Protein AF-A0A537V9D2-F1 (afdb_monomer)

Solvent-accessible surface area (backbone atoms only — not comparable to full-atom values): 18888 Å² total; per-residue (Å²): 134,90,85,88,90,90,82,88,86,82,89,86,82,90,88,89,87,84,89,88,88,88,88,87,84,90,80,82,95,72,92,74,84,80,78,88,86,89,88,82,91,76,96,69,93,74,70,70,73,51,74,57,88,80,92,82,87,85,88,85,89,85,89,83,90,80,70,92,85,70,75,82,64,90,61,67,70,89,79,68,62,82,93,65,76,70,65,66,66,79,65,51,82,88,71,82,61,98,43,102,65,62,59,51,65,58,60,52,49,55,54,50,56,51,53,34,48,40,99,88,35,43,70,70,62,50,74,57,47,75,75,74,44,52,60,55,55,54,50,39,52,49,51,28,49,52,21,56,78,65,72,34,67,67,51,32,54,51,29,53,48,52,49,48,47,51,56,51,49,51,18,47,57,32,40,78,70,73,72,48,38,59,65,58,55,49,50,56,49,50,47,50,53,47,65,54,31,35,63,78,65,54,89,44,86,70,97,47,70,70,55,50,53,54,52,31,56,50,49,55,36,57,52,66,68,52,67,89,51,66,60,58,91,61,64,85,84,44,58,68,67,63,39,44,45,52,34,49,56,42,33,36,77,61,29,41,45,70,94,39,70,72,35,43,56,46,51,32,49,50,31,48,52,50,37,72,66,41,88,45,73,70,50,33,52,52,26,50,50,46,31,55,52,52,71,98

Foldseek 3Di:
DDDDDDDDDDDDDDDDDDDDDDDDDDDDDDDDDDDDDDDDDDDDDALDQDFDDDDDDDDDDDDDDDDDPPPQVPQDPPDAPPCLPDQLCVLPDDDQQPDPVSCVVLVVLLVVLLQQCPPPHPPVLVPDDLVVCPVVLVVLVVQLVVCVVVVPPVSVVVSVVSNSVSLQSNQSNCVVVVHHHSVNVVSVVSSLVLRLPCVRRNDDDDPDDVRSVLSNVVSVCVSNVHAPDLLGPQDPPDDLLVSLVSSQVSCVNRVRDRPDPVSLVVQLVVLVVQLVVQDDPVSNVVSVSSNSSSVD

Radius of gyration: 29.09 Å; Cα contacts (8 Å, |Δi|>4): 168; chains: 1; bounding box: 55×94×80 Å

pLDDT: mean 74.63, std 26.95, range [25.02, 98.69]

Structure (mmCIF, N/CA/C/O backbone):
data_AF-A0A537V9D2-F1
#
_entry.id   AF-A0A537V9D2-F1
#
loop_
_atom_site.group_PDB
_atom_site.id
_atom_site.type_symbol
_atom_site.label_atom_id
_atom_site.label_alt_id
_atom_site.label_comp_id
_atom_site.label_asym_id
_atom_site.label_entity_id
_atom_site.label_seq_id
_atom_site.pdbx_PDB_ins_code
_atom_site.Cartn_x
_atom_site.Cartn_y
_atom_site.Cartn_z
_atom_site.occupancy
_atom_site.B_iso_or_equiv
_atom_site.auth_seq_id
_atom_site.auth_comp_id
_atom_site.auth_asym_id
_atom_site.auth_atom_id
_atom_site.pdbx_PDB_model_num
ATOM 1 N N . MET A 1 1 ? -24.210 62.229 11.365 1.00 37.94 1 MET A N 1
ATOM 2 C CA . MET A 1 1 ? -25.380 62.112 12.265 1.00 37.94 1 MET A CA 1
ATOM 3 C C . MET A 1 1 ? -25.118 60.894 13.146 1.00 37.94 1 MET A C 1
ATOM 5 O O . MET A 1 1 ? -25.080 59.808 12.600 1.00 37.94 1 MET A O 1
ATOM 9 N N . ALA A 1 2 ? -24.525 61.096 14.334 1.00 35.41 2 ALA A N 1
ATOM 10 C CA . ALA A 1 2 ? -25.191 61.046 15.657 1.00 35.41 2 ALA A CA 1
ATOM 11 C C . ALA A 1 2 ? -25.462 59.577 16.085 1.00 35.41 2 ALA A C 1
ATOM 13 O O . ALA A 1 2 ? -26.203 58.919 15.375 1.00 35.41 2 ALA A O 1
ATOM 14 N N . ARG A 1 3 ? -24.944 58.969 17.170 1.00 35.19 3 ARG A N 1
ATOM 15 C CA . ARG A 1 3 ? -24.272 59.370 18.431 1.00 35.19 3 ARG A CA 1
ATOM 16 C C . ARG A 1 3 ? -23.440 58.179 18.983 1.00 35.19 3 ARG A C 1
ATOM 18 O O . ARG A 1 3 ? -23.737 57.038 18.656 1.00 35.19 3 ARG A O 1
ATOM 25 N N . ASP A 1 4 ? -22.465 58.495 19.832 1.00 36.88 4 ASP A N 1
ATOM 26 C CA . ASP A 1 4 ? -21.642 57.643 20.729 1.00 36.88 4 ASP A CA 1
ATOM 27 C C . ASP A 1 4 ? -22.343 57.453 22.116 1.00 36.88 4 ASP A C 1
ATOM 29 O O . ASP A 1 4 ? -23.408 58.065 22.281 1.00 36.88 4 ASP A O 1
ATOM 33 N N . PRO A 1 5 ? -21.742 56.919 23.214 1.00 53.72 5 PRO A N 1
ATOM 34 C CA . PRO A 1 5 ? -21.050 55.648 23.559 1.00 53.72 5 PRO A CA 1
ATOM 35 C C . PRO A 1 5 ? -21.771 54.878 24.710 1.00 53.72 5 PRO A C 1
ATOM 37 O O . PRO A 1 5 ? -22.781 55.342 25.236 1.00 53.72 5 PRO A O 1
ATOM 40 N N . SER A 1 6 ? -21.174 53.768 25.186 1.00 35.50 6 SER A N 1
ATOM 41 C CA . SER A 1 6 ? -20.924 53.401 26.613 1.00 35.50 6 SER A CA 1
ATOM 42 C C . SER A 1 6 ? -21.340 51.982 27.038 1.00 35.50 6 SER A C 1
ATOM 44 O O . SER A 1 6 ? -22.472 51.548 26.842 1.00 35.50 6 SER A O 1
ATOM 46 N N . GLY A 1 7 ? -20.392 51.265 27.655 1.00 32.84 7 GLY A N 1
ATOM 47 C CA . GLY A 1 7 ? -20.593 49.937 28.237 1.00 32.84 7 GLY A CA 1
ATOM 48 C C . GLY A 1 7 ? -19.286 49.253 28.649 1.00 32.84 7 GLY A C 1
ATOM 49 O O . GLY A 1 7 ? -18.919 48.241 28.064 1.00 32.84 7 GLY A O 1
ATOM 50 N N . GLU A 1 8 ? -18.582 49.817 29.636 1.00 35.59 8 GLU A N 1
ATOM 51 C CA . GLU A 1 8 ? -17.513 49.146 30.397 1.00 35.59 8 GLU A CA 1
ATOM 52 C C . GLU A 1 8 ? -18.025 47.872 31.091 1.00 35.59 8 GLU A C 1
ATOM 54 O O . GLU A 1 8 ? -19.148 47.860 31.598 1.00 35.59 8 GLU A O 1
ATOM 59 N N . ARG A 1 9 ? -17.164 46.851 31.226 1.00 33.66 9 ARG A N 1
ATOM 60 C CA . ARG A 1 9 ? -17.106 45.952 32.396 1.00 33.66 9 ARG A CA 1
ATOM 61 C C . ARG A 1 9 ? -15.716 45.321 32.511 1.00 33.66 9 ARG A C 1
ATOM 63 O O . ARG A 1 9 ? -15.055 45.062 31.513 1.00 33.66 9 ARG A O 1
ATOM 70 N N . ALA A 1 10 ? -15.304 45.172 33.762 1.00 33.50 10 ALA A N 1
ATOM 71 C CA . ALA A 1 10 ? -13.938 45.186 34.258 1.00 33.50 10 ALA A CA 1
ATOM 72 C C . ALA A 1 10 ? -13.309 43.799 34.488 1.00 33.50 10 ALA A C 1
ATOM 74 O O . ALA A 1 10 ? -14.009 42.798 34.630 1.00 33.50 10 ALA A O 1
ATOM 75 N N . ASP A 1 11 ? -11.978 43.824 34.597 1.00 30.33 11 ASP A N 1
ATOM 76 C CA . ASP A 1 11 ? -11.067 42.800 35.117 1.00 30.33 11 ASP A CA 1
ATOM 77 C C . ASP A 1 11 ? -11.458 42.223 36.492 1.00 30.33 11 ASP A C 1
ATOM 79 O O . ASP A 1 11 ? -11.881 42.961 37.384 1.00 30.33 11 ASP A O 1
ATOM 83 N N . HIS A 1 12 ? -11.139 40.941 36.726 1.00 32.34 12 HIS A N 1
ATOM 84 C CA . HIS A 1 12 ? -10.438 40.551 37.957 1.00 32.34 12 HIS A CA 1
ATOM 85 C C . HIS A 1 12 ? -9.683 39.215 37.834 1.00 32.34 12 HIS A C 1
ATOM 87 O O . HIS A 1 12 ? -10.238 38.177 37.482 1.00 32.34 12 HIS A O 1
ATOM 93 N N . ALA A 1 13 ? -8.396 39.272 38.177 1.00 29.53 13 ALA A N 1
ATOM 94 C CA . ALA A 1 13 ? -7.445 38.171 38.244 1.00 29.53 13 ALA A CA 1
ATOM 95 C C . ALA A 1 13 ? -7.462 37.406 39.592 1.00 29.53 13 ALA A C 1
ATOM 97 O O . ALA A 1 13 ? -7.627 38.011 40.646 1.00 29.53 13 ALA A O 1
ATOM 98 N N . VAL A 1 14 ? -7.237 36.086 39.498 1.00 28.61 14 VAL A N 1
ATOM 99 C CA . VAL A 1 14 ? -6.399 35.147 40.296 1.00 28.61 14 VAL A CA 1
ATOM 100 C C . VAL A 1 14 ? -6.022 35.500 41.755 1.00 28.61 14 VAL A C 1
ATOM 102 O O . VAL A 1 14 ? -5.387 36.528 41.979 1.00 28.61 14 VAL A O 1
ATOM 105 N N . ARG A 1 15 ? -6.201 34.545 42.702 1.00 29.62 15 ARG A N 1
ATOM 106 C CA . ARG A 1 15 ? -5.110 33.891 43.491 1.00 29.62 15 ARG A CA 1
ATOM 107 C C . ARG A 1 15 ? -5.558 32.743 44.444 1.00 29.62 15 ARG A C 1
ATOM 109 O O . ARG A 1 15 ? -6.735 32.686 44.782 1.00 29.62 15 ARG A O 1
ATOM 116 N N . PRO A 1 16 ? -4.623 31.833 44.829 1.00 34.81 16 PRO A N 1
ATOM 117 C CA . PRO A 1 16 ? -4.857 30.503 45.421 1.00 34.81 16 PRO A CA 1
ATOM 118 C C . PRO A 1 16 ? -4.665 30.443 46.954 1.00 34.81 16 PRO A C 1
ATOM 120 O O . PRO A 1 16 ? -4.174 31.399 47.552 1.00 34.81 16 PRO A O 1
ATOM 123 N N . GLY A 1 17 ? -4.989 29.296 47.570 1.00 28.39 17 GLY A N 1
ATOM 124 C CA . GLY A 1 17 ? -4.735 28.993 48.987 1.00 28.39 17 GLY A CA 1
ATOM 125 C C . GLY A 1 17 ? -4.225 27.558 49.213 1.00 28.39 17 GLY A C 1
ATOM 126 O O . GLY A 1 17 ? -4.774 26.611 48.658 1.00 28.39 17 GLY A O 1
ATOM 127 N N . GLU A 1 18 ? -3.158 27.450 50.009 1.00 28.17 18 GLU A N 1
ATOM 128 C CA . GLU A 1 18 ? -2.340 26.278 50.385 1.00 28.17 18 GLU A CA 1
ATOM 129 C C . GLU A 1 18 ? -2.961 25.474 51.562 1.00 28.17 18 GLU A C 1
ATOM 131 O O . GLU A 1 18 ? -3.490 26.087 52.484 1.00 28.17 18 GLU A O 1
ATOM 136 N N . GLY A 1 19 ? -2.995 24.125 51.532 1.00 25.61 19 GLY A N 1
ATOM 137 C CA . GLY A 1 19 ? -2.166 23.186 52.346 1.00 25.61 19 GLY A CA 1
ATOM 138 C C . GLY A 1 19 ? -2.838 22.714 53.668 1.00 25.61 19 GLY A C 1
ATOM 139 O O . GLY A 1 19 ? -3.836 23.326 54.044 1.00 25.61 19 GLY A O 1
ATOM 140 N N . PRO A 1 20 ? -2.333 21.716 54.452 1.00 38.12 20 PRO A N 1
ATOM 141 C CA . PRO A 1 20 ? -1.253 20.724 54.238 1.00 38.12 20 PRO A CA 1
ATOM 142 C C . PRO A 1 20 ? -1.586 19.265 54.716 1.00 38.12 20 PRO A C 1
ATOM 144 O O . PRO A 1 20 ? -2.621 19.026 55.332 1.00 38.12 20 PRO A O 1
ATOM 147 N N . GLY A 1 21 ? -0.657 18.303 54.545 1.00 27.59 21 GLY A N 1
ATOM 148 C CA . GLY A 1 21 ? -0.579 17.093 55.398 1.00 27.59 21 GLY A CA 1
ATOM 149 C C . GLY A 1 21 ? 0.001 15.830 54.744 1.00 27.59 21 GLY A C 1
ATOM 150 O O . GLY A 1 21 ? -0.689 15.157 53.992 1.00 27.59 21 GLY A O 1
ATOM 151 N N . ALA A 1 22 ? 1.258 15.506 55.053 1.00 26.00 22 ALA A N 1
ATOM 152 C CA . ALA A 1 22 ? 2.026 14.362 54.552 1.00 26.00 22 ALA A CA 1
ATOM 153 C C . ALA A 1 22 ? 1.874 13.097 55.423 1.00 26.00 22 ALA A C 1
ATOM 155 O O . ALA A 1 22 ? 1.641 13.231 56.618 1.00 26.00 22 ALA A O 1
ATOM 156 N N . GLU A 1 23 ? 2.123 11.905 54.859 1.00 28.53 23 GLU A N 1
ATOM 157 C CA . GLU A 1 23 ? 3.158 10.966 55.343 1.00 28.53 23 GLU A CA 1
ATOM 158 C C . GLU A 1 23 ? 3.337 9.752 54.409 1.00 28.53 23 GLU A C 1
ATOM 160 O O . GLU A 1 23 ? 2.411 9.292 53.747 1.00 28.53 23 GLU A O 1
ATOM 165 N N . ALA A 1 24 ? 4.584 9.285 54.325 1.00 28.27 24 ALA A N 1
ATOM 166 C CA . ALA A 1 24 ? 5.099 8.301 53.381 1.00 28.27 24 ALA A CA 1
ATOM 167 C C . ALA A 1 24 ? 5.211 6.893 53.994 1.00 28.27 24 ALA A C 1
ATOM 169 O O . ALA A 1 24 ? 5.487 6.748 55.182 1.00 28.27 24 ALA A O 1
ATOM 170 N N . GLY A 1 25 ? 5.129 5.858 53.153 1.00 26.72 25 GLY A N 1
ATOM 171 C CA . GLY A 1 25 ? 5.506 4.486 53.500 1.00 26.72 25 GLY A CA 1
ATOM 172 C C . GLY A 1 25 ? 5.925 3.698 52.259 1.00 26.72 25 GLY A C 1
ATOM 173 O O . GLY A 1 25 ? 5.111 3.439 51.381 1.00 26.72 25 GLY A O 1
ATOM 174 N N . ALA A 1 26 ? 7.213 3.365 52.172 1.00 28.67 26 ALA A N 1
ATOM 175 C CA . ALA A 1 26 ? 7.833 2.608 51.087 1.00 28.67 26 ALA A CA 1
ATOM 176 C C . ALA A 1 26 ? 7.543 1.096 51.182 1.00 28.67 26 ALA A C 1
ATOM 178 O O . ALA A 1 26 ? 7.533 0.544 52.280 1.00 28.67 26 ALA A O 1
ATOM 179 N N . GLY A 1 27 ? 7.406 0.415 50.038 1.00 25.27 27 GLY A N 1
ATOM 180 C CA . GLY A 1 27 ? 7.344 -1.050 49.975 1.00 25.27 27 GLY A CA 1
ATOM 181 C C . GLY A 1 27 ? 7.171 -1.597 48.555 1.00 25.27 27 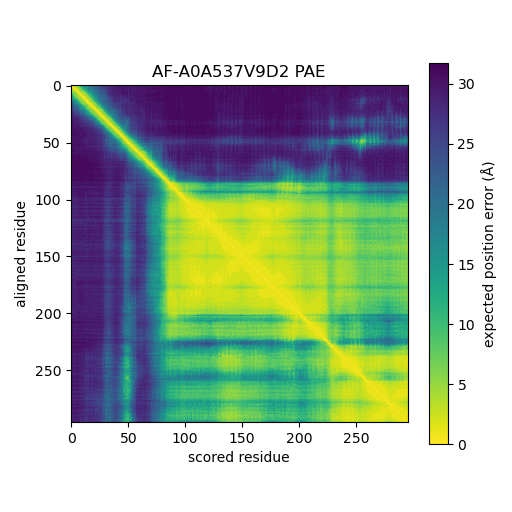GLY A C 1
ATOM 182 O O . GLY A 1 27 ? 6.091 -1.522 47.994 1.00 25.27 27 GLY A O 1
ATOM 183 N N . GLU A 1 28 ? 8.268 -2.111 48.001 1.00 28.66 28 GLU A N 1
ATOM 184 C CA . GLU A 1 28 ? 8.398 -3.126 46.940 1.00 28.66 28 GLU A CA 1
ATOM 185 C C . GLU A 1 28 ? 7.479 -3.122 45.700 1.00 28.66 28 GLU A C 1
ATOM 187 O O . GLU A 1 28 ? 6.311 -3.497 45.690 1.00 28.66 28 GLU A O 1
ATOM 192 N N . ARG A 1 29 ? 8.142 -2.833 44.578 1.00 32.88 29 ARG A N 1
ATOM 193 C CA . ARG A 1 29 ? 7.702 -2.990 43.196 1.00 32.88 29 ARG A CA 1
ATOM 194 C C . ARG A 1 29 ? 7.694 -4.487 42.839 1.00 32.88 29 ARG A C 1
ATOM 196 O O . ARG A 1 29 ? 8.758 -5.065 42.637 1.00 32.88 29 ARG A O 1
ATOM 203 N N . ILE A 1 30 ? 6.515 -5.100 42.733 1.00 27.70 30 ILE A N 1
ATOM 204 C CA . ILE A 1 30 ? 6.333 -6.422 42.110 1.00 27.70 30 ILE A CA 1
ATOM 205 C C . ILE A 1 30 ? 5.290 -6.291 41.000 1.00 27.70 30 ILE A C 1
ATOM 207 O O . ILE A 1 30 ? 4.139 -5.940 41.245 1.00 27.70 30 ILE A O 1
ATOM 211 N N . GLN A 1 31 ? 5.733 -6.573 39.775 1.00 31.45 31 GLN A N 1
ATOM 212 C CA . GLN A 1 31 ? 4.919 -6.736 38.573 1.00 31.45 31 GLN A CA 1
ATOM 213 C C . GLN A 1 31 ? 3.813 -7.770 38.832 1.00 31.45 31 GLN A C 1
ATOM 215 O O . GLN A 1 31 ? 4.115 -8.899 39.222 1.00 31.45 31 GLN A O 1
ATOM 220 N N . ARG A 1 32 ? 2.545 -7.417 38.601 1.00 25.02 32 ARG A N 1
ATOM 221 C CA . ARG A 1 32 ? 1.450 -8.392 38.555 1.00 25.02 32 ARG A CA 1
ATOM 222 C C . ARG A 1 32 ? 0.854 -8.457 37.160 1.00 25.02 32 ARG A C 1
ATOM 224 O O . ARG A 1 32 ? 0.118 -7.580 36.733 1.00 25.02 32 ARG A O 1
ATOM 231 N N . LEU A 1 33 ? 1.199 -9.554 36.499 1.00 28.23 33 LEU A N 1
ATOM 232 C CA . LEU A 1 33 ? 0.375 -10.232 35.513 1.00 28.23 33 LEU A CA 1
ATOM 233 C C . LEU A 1 33 ? -0.765 -10.964 36.255 1.00 28.23 33 LEU A C 1
ATOM 235 O O . LEU A 1 33 ? -0.476 -11.795 37.117 1.00 28.23 33 LEU A O 1
ATOM 239 N N . GLY A 1 34 ? -2.021 -10.685 35.885 1.00 36.88 34 GLY A N 1
ATOM 240 C CA . GLY A 1 34 ? -3.231 -11.477 36.195 1.00 36.88 34 GLY A CA 1
ATOM 241 C C . GLY A 1 34 ? -3.776 -11.397 37.637 1.00 36.88 34 GLY A C 1
ATOM 242 O O . GLY A 1 34 ? -3.036 -11.046 38.558 1.00 36.88 34 GLY A O 1
ATOM 243 N N . PRO A 1 35 ? -5.047 -11.799 37.878 1.00 39.59 35 PRO A N 1
ATOM 244 C CA . PRO A 1 35 ? -5.337 -13.229 37.767 1.00 39.59 35 PRO A CA 1
ATOM 245 C C . PRO A 1 35 ? -6.741 -13.638 37.280 1.00 39.59 35 PRO A C 1
ATOM 247 O O . PRO A 1 35 ? -7.750 -12.966 37.464 1.00 39.59 35 PRO A O 1
ATOM 250 N N . ALA A 1 36 ? -6.765 -14.868 36.764 1.00 29.64 36 ALA A N 1
ATOM 251 C CA . ALA A 1 36 ? -7.926 -15.736 36.692 1.00 29.64 36 ALA A CA 1
ATOM 252 C C . ALA A 1 36 ? -8.681 -15.807 38.034 1.00 29.64 36 ALA A C 1
ATOM 254 O O . ALA A 1 36 ? -8.086 -16.028 39.093 1.00 29.64 36 ALA A O 1
ATOM 255 N N . ALA A 1 37 ? -10.004 -15.681 37.956 1.00 34.53 37 ALA A N 1
ATOM 256 C CA . ALA A 1 37 ? -10.928 -15.893 39.057 1.00 34.53 37 ALA A CA 1
ATOM 257 C C . ALA A 1 37 ? -11.244 -17.385 39.253 1.00 34.53 37 ALA A C 1
ATOM 259 O O . ALA A 1 37 ? -11.431 -18.144 38.302 1.00 34.53 37 ALA A O 1
ATOM 260 N N . GLY A 1 38 ? -11.367 -17.785 40.519 1.00 27.72 38 GLY A N 1
ATOM 261 C CA . GLY A 1 38 ? -11.902 -19.077 40.920 1.00 27.72 38 GLY A CA 1
ATOM 262 C C . GLY A 1 38 ? -12.204 -19.128 42.415 1.00 27.72 38 GLY A C 1
ATOM 263 O O . GLY A 1 38 ? -11.342 -19.527 43.185 1.00 27.72 38 GLY A O 1
ATOM 264 N N . SER A 1 39 ? -13.423 -18.729 42.801 1.00 29.66 39 SER A N 1
ATOM 265 C CA . SER A 1 39 ? -14.363 -19.473 43.670 1.00 29.66 39 SER A CA 1
ATOM 266 C C . SER A 1 39 ? -15.331 -18.524 44.395 1.00 29.66 39 SER A C 1
ATOM 268 O O . SER A 1 39 ? -14.907 -17.729 45.228 1.00 29.66 39 SER A O 1
ATOM 270 N N . GLY A 1 40 ? -16.633 -18.663 44.129 1.00 27.48 40 GLY A N 1
ATOM 271 C CA . GLY A 1 40 ? -17.707 -17.985 44.866 1.00 27.48 40 GLY A CA 1
ATOM 272 C C . GLY A 1 40 ? -18.914 -17.721 43.972 1.00 27.48 40 GLY A C 1
ATOM 273 O O . GLY A 1 40 ? -18.967 -16.711 43.288 1.00 27.48 40 GLY A O 1
ATOM 274 N N . GLY A 1 41 ? -19.848 -18.672 43.913 1.00 28.03 41 GLY A N 1
ATOM 275 C CA . GLY A 1 41 ? -20.940 -18.664 42.945 1.00 28.03 41 GLY A CA 1
ATOM 276 C C . GLY A 1 41 ? -21.995 -17.577 43.162 1.00 28.03 41 GLY A C 1
ATOM 277 O O . GLY A 1 41 ? -22.524 -17.418 44.256 1.00 28.03 41 GLY A O 1
ATOM 278 N N . SER A 1 42 ? -22.412 -16.954 42.062 1.00 29.36 42 SER A N 1
ATOM 279 C CA . SER A 1 42 ? -23.830 -16.867 41.715 1.00 29.36 42 SER A CA 1
ATOM 280 C C . SER A 1 42 ? -23.954 -16.872 40.190 1.00 29.36 42 SER A C 1
ATOM 282 O O . SER A 1 42 ? -23.236 -16.170 39.488 1.00 29.36 42 SER A O 1
ATOM 284 N N . ASP A 1 43 ? -24.800 -17.763 39.697 1.00 39.81 43 ASP A N 1
ATOM 285 C CA . ASP A 1 43 ? -24.970 -18.130 38.297 1.00 39.81 43 ASP A CA 1
ATOM 286 C C . ASP A 1 43 ? -25.673 -16.998 37.520 1.00 39.81 43 ASP A C 1
ATOM 288 O O . ASP A 1 43 ? -26.886 -16.805 37.639 1.00 39.81 43 ASP A O 1
ATOM 292 N N . ARG A 1 44 ? -24.915 -16.222 36.733 1.00 33.69 44 ARG A N 1
ATOM 293 C CA . ARG A 1 44 ? -25.434 -15.397 35.630 1.00 33.69 44 ARG A CA 1
ATOM 294 C C . ARG A 1 44 ? -24.547 -15.630 34.408 1.00 33.69 44 ARG A C 1
ATOM 296 O O . ARG A 1 44 ? -23.346 -15.413 34.440 1.00 33.69 44 ARG A O 1
ATOM 303 N N . ARG A 1 45 ? -25.172 -16.171 33.363 1.00 33.94 45 ARG A N 1
ATOM 304 C CA . ARG A 1 45 ? -24.574 -16.645 32.109 1.00 33.94 45 ARG A CA 1
ATOM 305 C C . ARG A 1 45 ? -23.691 -15.573 31.456 1.00 33.94 45 ARG A C 1
ATOM 307 O O . ARG A 1 45 ? -24.222 -14.589 30.956 1.00 33.94 45 ARG A O 1
ATOM 314 N N . GLY A 1 46 ? -22.381 -15.820 31.443 1.00 33.66 46 GLY A N 1
ATOM 315 C CA . GLY A 1 46 ? -21.370 -14.973 30.817 1.00 33.66 46 GLY A CA 1
ATOM 316 C C . GLY A 1 46 ? -21.354 -15.054 29.288 1.00 33.66 46 GLY A C 1
ATOM 317 O O . GLY A 1 46 ? -21.501 -16.126 28.690 1.00 33.66 46 GLY A O 1
ATOM 318 N N . SER A 1 47 ? -21.140 -13.898 28.671 1.00 43.47 47 SER A N 1
ATOM 319 C CA . SER A 1 47 ? -20.708 -13.677 27.290 1.00 43.47 47 SER A CA 1
ATOM 320 C C . SER A 1 47 ? -19.238 -14.081 27.126 1.00 43.47 47 SER A C 1
ATOM 322 O O . SER A 1 47 ? -18.392 -13.271 26.794 1.00 43.47 47 SER A O 1
ATOM 324 N N . GLU A 1 48 ? -18.875 -15.338 27.382 1.00 42.34 48 GLU A N 1
ATOM 325 C CA . GLU A 1 48 ? -17.455 -15.707 27.343 1.00 42.34 48 GLU A CA 1
ATOM 326 C C . GLU A 1 48 ? -16.931 -15.877 25.903 1.00 42.34 48 GLU A C 1
ATOM 328 O O . GLU A 1 48 ? -17.320 -16.812 25.187 1.00 42.34 48 GLU A O 1
ATOM 333 N N . LEU A 1 49 ? -15.974 -15.022 25.522 1.00 40.84 49 LEU A N 1
ATOM 334 C CA . LEU A 1 49 ? -14.942 -15.317 24.522 1.00 40.84 49 LEU A CA 1
ATOM 335 C C . LEU A 1 49 ? -14.279 -16.654 24.883 1.00 40.84 49 LEU A C 1
ATOM 337 O O . LEU A 1 49 ? -13.753 -16.825 25.983 1.00 40.84 49 LEU A O 1
ATOM 341 N N . ARG A 1 50 ? -14.310 -17.637 23.978 1.00 45.50 50 ARG A N 1
ATOM 342 C CA . ARG A 1 50 ? -13.730 -18.964 24.238 1.00 45.50 50 ARG A CA 1
ATOM 343 C C . ARG A 1 50 ? -12.961 -19.490 23.030 1.00 45.50 50 ARG A C 1
ATOM 345 O O . ARG A 1 50 ? -13.572 -19.581 21.971 1.00 45.50 50 ARG A O 1
ATOM 352 N N . PRO A 1 51 ? -11.713 -19.961 23.209 1.00 35.44 51 PRO A N 1
ATOM 353 C CA . PRO A 1 51 ? -10.920 -20.531 22.127 1.00 35.44 51 PRO A CA 1
ATOM 354 C C . PRO A 1 51 ? -11.540 -21.828 21.584 1.00 35.44 51 PRO A C 1
ATOM 356 O O . PRO A 1 51 ? -11.940 -22.717 22.346 1.00 35.44 51 PRO A O 1
ATOM 359 N N . VAL A 1 52 ? -11.563 -21.963 20.258 1.00 41.75 52 VAL A N 1
ATOM 360 C CA . VAL A 1 52 ? -11.883 -23.209 19.543 1.00 41.75 52 VAL A CA 1
ATOM 361 C C . VAL A 1 52 ? -10.566 -23.943 19.257 1.00 41.75 52 VAL A C 1
ATOM 363 O O . VAL A 1 52 ? -9.671 -23.387 18.634 1.00 41.75 52 VAL A O 1
ATOM 366 N N . ARG A 1 53 ? -10.395 -25.171 19.769 1.00 33.03 53 ARG A N 1
ATOM 367 C CA . ARG A 1 53 ? -9.100 -25.887 19.769 1.00 33.03 53 ARG A CA 1
ATOM 368 C C . ARG A 1 53 ? -8.685 -26.412 18.381 1.00 33.03 53 ARG A C 1
ATOM 370 O O . ARG A 1 53 ? -9.432 -27.220 17.830 1.00 33.03 53 ARG A O 1
ATOM 377 N N . PRO A 1 54 ? -7.445 -26.158 17.919 1.00 32.66 54 PRO A N 1
ATOM 378 C CA . PRO A 1 54 ? -6.753 -27.001 16.945 1.00 32.66 54 PRO A CA 1
ATOM 379 C C . PRO A 1 54 ? -5.778 -27.981 17.631 1.00 32.66 54 PRO A C 1
ATOM 381 O O . PRO A 1 54 ? -5.211 -27.696 18.687 1.00 32.66 54 PRO A O 1
ATOM 384 N N . HIS A 1 55 ? -5.574 -29.155 17.026 1.00 31.42 55 HIS A N 1
ATOM 385 C CA . HIS A 1 55 ? -4.638 -30.189 17.487 1.00 31.42 55 HIS A CA 1
ATOM 386 C C . HIS A 1 55 ? -3.230 -29.989 16.894 1.00 31.42 55 HIS A C 1
ATOM 388 O O . HIS A 1 55 ? -3.069 -30.083 15.678 1.00 31.42 55 HIS A O 1
ATOM 394 N N . HIS A 1 56 ? -2.195 -29.834 17.733 1.00 28.95 56 HIS A N 1
ATOM 395 C CA . HIS A 1 56 ? -0.788 -29.977 17.318 1.00 28.95 56 HIS A CA 1
ATOM 396 C C . HIS A 1 56 ? 0.105 -30.651 18.386 1.00 28.95 56 HIS A C 1
ATOM 398 O O . HIS A 1 56 ? -0.145 -30.466 19.580 1.00 28.95 56 HIS A O 1
ATOM 404 N N . PRO A 1 57 ? 1.117 -31.451 17.977 1.00 29.56 57 PRO A N 1
ATOM 405 C CA . PRO A 1 57 ? 2.075 -32.122 18.864 1.00 29.56 57 PRO A CA 1
ATOM 406 C C . PRO A 1 57 ? 3.362 -31.283 19.097 1.00 29.56 57 PRO A C 1
ATOM 408 O O . PRO A 1 57 ? 3.540 -30.267 18.427 1.00 29.56 57 PRO A O 1
ATOM 411 N N . PRO A 1 58 ? 4.261 -31.667 20.037 1.00 30.12 58 PRO A N 1
ATOM 412 C CA . PRO A 1 58 ? 5.301 -30.770 20.561 1.00 30.12 58 PRO A CA 1
ATOM 413 C C . PRO A 1 58 ? 6.745 -31.028 20.066 1.00 30.12 58 PRO A C 1
ATOM 415 O O . PRO A 1 58 ? 7.116 -32.167 19.791 1.00 30.12 58 PRO A O 1
ATOM 418 N N . GLY A 1 59 ? 7.576 -29.969 20.146 1.00 27.56 59 GLY A N 1
ATOM 419 C CA . GLY A 1 59 ? 9.050 -29.984 20.325 1.00 27.56 59 GLY A CA 1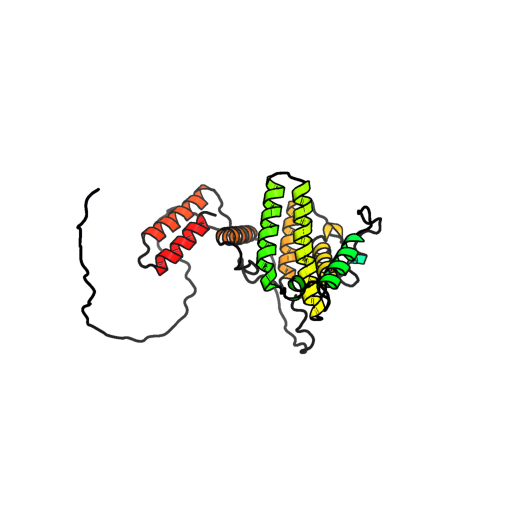
ATOM 420 C C . GLY A 1 59 ? 9.880 -29.713 19.056 1.00 27.56 59 GLY A C 1
ATOM 421 O O . GLY A 1 59 ? 9.522 -30.197 17.995 1.00 27.56 59 GLY A O 1
ATOM 422 N N . GLY A 1 60 ? 11.002 -28.978 19.049 1.00 25.88 60 GLY A N 1
ATOM 423 C CA . GLY A 1 60 ? 11.836 -28.346 20.082 1.00 25.88 60 GLY A CA 1
ATOM 424 C C . GLY A 1 60 ? 12.945 -27.503 19.405 1.00 25.88 60 GLY A C 1
ATOM 425 O O . GLY A 1 60 ? 13.206 -27.680 18.217 1.00 25.88 60 GLY A O 1
ATOM 426 N N . ALA A 1 61 ? 13.551 -26.560 20.131 1.00 28.88 61 ALA A N 1
ATOM 427 C CA . ALA A 1 61 ? 14.526 -25.594 19.608 1.00 28.88 61 ALA A CA 1
ATOM 428 C C . ALA A 1 61 ? 15.973 -25.957 19.980 1.00 28.88 61 ALA A C 1
ATOM 430 O O . ALA A 1 61 ? 16.217 -26.380 21.108 1.00 28.88 61 ALA A O 1
ATOM 431 N N . ASP A 1 62 ? 16.916 -25.691 19.071 1.00 30.00 62 ASP A N 1
ATOM 432 C CA . ASP A 1 62 ? 18.352 -25.605 19.359 1.00 30.00 62 ASP A CA 1
ATOM 433 C C . ASP A 1 62 ? 18.958 -24.400 18.615 1.00 30.00 62 ASP A C 1
ATOM 435 O O . ASP A 1 62 ? 18.744 -24.210 17.416 1.00 30.00 62 ASP A O 1
ATOM 439 N N . HIS A 1 63 ? 19.694 -23.558 19.345 1.00 30.64 63 HIS A N 1
ATOM 440 C CA . HIS A 1 63 ? 20.347 -22.343 18.850 1.00 30.64 63 HIS A CA 1
ATOM 441 C C . HIS A 1 63 ? 21.807 -22.611 18.463 1.00 30.64 63 HIS A C 1
ATOM 443 O O . HIS A 1 63 ? 22.561 -23.166 19.261 1.00 30.64 63 HIS A O 1
ATOM 449 N N . GLN A 1 64 ? 22.257 -22.101 17.309 1.00 30.19 64 GLN A N 1
ATOM 450 C CA . GLN A 1 64 ? 23.685 -21.939 17.004 1.00 30.19 64 GLN A CA 1
ATOM 451 C C . GLN A 1 64 ? 23.997 -20.561 16.397 1.00 30.19 64 GLN A C 1
ATOM 453 O O . GLN A 1 64 ? 23.202 -19.982 15.664 1.00 30.19 64 GLN A O 1
ATOM 458 N N . HIS A 1 65 ? 25.164 -20.035 16.786 1.00 34.75 65 HIS A N 1
ATOM 459 C CA . HIS A 1 65 ? 25.736 -18.728 16.450 1.00 34.75 65 HIS A CA 1
ATOM 460 C C . HIS A 1 65 ? 26.215 -18.634 14.986 1.00 34.75 65 HIS A C 1
ATOM 462 O O . HIS A 1 65 ? 26.941 -19.513 14.527 1.00 34.75 65 HIS A O 1
ATOM 468 N N . GLY A 1 66 ? 25.921 -17.511 14.314 1.00 27.84 66 GLY A N 1
ATOM 469 C CA . GLY A 1 66 ? 26.421 -17.148 12.979 1.00 27.84 66 GLY A CA 1
ATOM 470 C C . GLY A 1 66 ? 26.820 -15.664 12.881 1.00 27.84 66 GLY A C 1
ATOM 471 O O . GLY A 1 66 ? 26.261 -14.811 13.568 1.00 27.84 66 GLY A O 1
ATOM 472 N N . SER A 1 67 ? 27.858 -15.381 12.090 1.00 30.94 67 SER A N 1
ATOM 473 C CA . SER A 1 67 ? 28.681 -14.157 12.074 1.00 30.94 67 SER A CA 1
ATOM 474 C C . SER A 1 67 ? 28.042 -12.888 11.474 1.00 30.94 67 SER A C 1
ATOM 476 O O . SER A 1 67 ? 27.150 -12.949 10.639 1.00 30.94 67 SER A O 1
ATOM 478 N N . GLU A 1 68 ? 28.604 -11.726 11.827 1.00 35.25 68 GLU A N 1
ATOM 479 C CA . GLU A 1 68 ? 28.173 -10.338 11.548 1.00 35.25 68 GLU A CA 1
ATOM 480 C C . GLU A 1 68 ? 27.978 -9.875 10.085 1.00 35.25 68 GLU A C 1
ATOM 482 O O . GLU A 1 68 ? 27.711 -8.696 9.865 1.00 35.25 68 GLU A O 1
ATOM 487 N N . ARG A 1 69 ? 28.045 -10.760 9.083 1.00 33.22 69 ARG A N 1
ATOM 488 C CA . ARG A 1 69 ? 27.709 -10.431 7.681 1.00 33.22 69 ARG A CA 1
ATOM 489 C C . ARG A 1 69 ? 26.270 -10.786 7.267 1.00 33.22 69 ARG A C 1
ATOM 491 O O . ARG A 1 69 ? 25.847 -10.334 6.213 1.00 33.22 69 ARG A O 1
ATOM 498 N N . ASP A 1 70 ? 25.506 -11.463 8.126 1.00 34.72 70 ASP A N 1
ATOM 499 C CA . ASP A 1 70 ? 24.093 -11.845 7.902 1.00 34.72 70 ASP A CA 1
ATOM 500 C C . ASP A 1 70 ? 23.057 -10.823 8.424 1.00 34.72 70 ASP A C 1
ATOM 502 O O . ASP A 1 70 ? 21.858 -11.083 8.435 1.00 34.72 70 ASP A O 1
ATOM 506 N N . ARG A 1 71 ? 23.482 -9.648 8.907 1.00 36.72 71 ARG A N 1
ATOM 507 C CA . ARG A 1 71 ? 22.603 -8.736 9.672 1.00 36.72 71 ARG A CA 1
ATOM 508 C C . ARG A 1 71 ? 21.874 -7.655 8.858 1.00 36.72 71 ARG A C 1
ATOM 510 O O . ARG A 1 71 ? 21.186 -6.839 9.462 1.00 36.72 71 ARG A O 1
ATOM 517 N N . LEU A 1 72 ? 22.003 -7.623 7.528 1.00 38.06 72 LEU A N 1
ATOM 518 C CA . LEU A 1 72 ? 21.394 -6.573 6.684 1.00 38.06 72 LEU A CA 1
ATOM 519 C C . LEU A 1 72 ? 20.241 -7.048 5.783 1.00 38.06 72 LEU A C 1
ATOM 521 O O . LEU A 1 72 ? 19.600 -6.226 5.140 1.00 38.06 72 LEU A O 1
ATOM 525 N N . THR A 1 73 ? 19.893 -8.333 5.807 1.00 38.09 73 THR A N 1
ATOM 526 C CA . THR A 1 73 ? 18.701 -8.901 5.153 1.00 38.09 73 THR A CA 1
ATOM 527 C C . THR A 1 73 ? 17.608 -9.170 6.185 1.00 38.09 73 THR A C 1
ATOM 529 O O . THR A 1 73 ? 17.147 -10.294 6.335 1.00 38.09 73 THR A O 1
ATOM 532 N N . GLY A 1 74 ? 17.208 -8.142 6.940 1.00 31.23 74 GLY A N 1
ATOM 533 C CA . GLY A 1 74 ? 16.222 -8.206 8.032 1.00 31.23 74 GLY A CA 1
ATOM 534 C C . GLY A 1 74 ? 14.780 -8.552 7.622 1.00 31.23 74 GLY A C 1
ATOM 535 O O . GLY A 1 74 ? 13.841 -7.938 8.115 1.00 31.23 74 GLY A O 1
ATOM 536 N N . VAL A 1 75 ? 14.604 -9.529 6.738 1.00 39.16 75 VAL A N 1
ATOM 537 C CA . VAL A 1 75 ? 13.395 -10.317 6.523 1.00 39.16 75 VAL A CA 1
ATOM 538 C C . VAL A 1 75 ? 13.843 -11.769 6.701 1.00 39.16 75 VAL A C 1
ATOM 540 O O . VAL A 1 75 ? 14.700 -12.256 5.969 1.00 39.16 75 VAL A O 1
ATOM 543 N N . GLY A 1 76 ? 13.358 -12.441 7.744 1.00 32.25 76 GLY A N 1
ATOM 544 C CA . GLY A 1 76 ? 13.810 -13.782 8.110 1.00 32.25 76 GLY A CA 1
ATOM 545 C C . GLY A 1 76 ? 13.476 -14.820 7.037 1.00 32.25 76 GLY A C 1
ATOM 546 O O . GLY A 1 76 ? 12.374 -15.345 7.011 1.00 32.25 76 GLY A O 1
ATOM 547 N N . PHE A 1 77 ? 14.442 -15.171 6.188 1.00 42.03 77 PHE A N 1
ATOM 548 C CA . PHE A 1 77 ? 14.305 -16.225 5.169 1.00 42.03 77 PHE A CA 1
ATOM 549 C C . PHE A 1 77 ? 14.883 -17.586 5.613 1.00 42.03 77 PHE A C 1
ATOM 551 O O . PHE A 1 77 ? 15.249 -18.414 4.784 1.00 42.03 77 PHE A O 1
ATOM 558 N N . ALA A 1 78 ? 14.994 -17.848 6.921 1.00 37.47 78 ALA A N 1
ATOM 559 C CA . ALA A 1 78 ? 15.729 -19.007 7.448 1.00 37.47 78 ALA A CA 1
ATOM 560 C C . ALA A 1 78 ? 15.044 -20.382 7.245 1.00 37.47 78 ALA A C 1
ATOM 562 O O . ALA A 1 78 ? 15.612 -21.408 7.628 1.00 37.47 78 ALA A O 1
ATOM 563 N N . HIS A 1 79 ? 13.856 -20.444 6.635 1.00 38.50 79 HIS A N 1
ATOM 564 C CA . HIS A 1 79 ? 13.191 -21.710 6.310 1.00 38.50 79 HIS A CA 1
ATOM 565 C C . HIS A 1 79 ? 12.237 -21.573 5.115 1.00 38.50 79 HIS A C 1
ATOM 567 O O . HIS A 1 79 ? 11.021 -21.654 5.250 1.00 38.50 79 HIS A O 1
ATOM 573 N N . LEU A 1 80 ? 12.783 -21.343 3.919 1.00 44.41 80 LEU A N 1
ATOM 574 C CA . LEU A 1 80 ? 11.983 -21.419 2.697 1.00 44.41 80 LEU A CA 1
ATOM 575 C C . LEU A 1 80 ? 11.911 -22.875 2.184 1.00 44.41 80 LEU A C 1
ATOM 577 O O . LEU A 1 80 ? 12.943 -23.552 2.151 1.00 44.41 80 LEU A O 1
ATOM 581 N N . PRO A 1 81 ? 10.730 -23.380 1.770 1.00 45.16 81 PRO A N 1
ATOM 582 C CA . PRO A 1 81 ? 10.603 -24.702 1.155 1.00 45.16 81 PRO A CA 1
ATOM 583 C C . PRO A 1 81 ? 11.401 -24.789 -0.157 1.00 45.16 81 PRO A C 1
ATOM 585 O O . PRO A 1 81 ? 11.690 -23.774 -0.787 1.00 45.16 81 PRO A O 1
ATOM 588 N N . ALA A 1 82 ? 11.726 -26.011 -0.600 1.00 46.38 82 ALA A N 1
ATOM 589 C CA . ALA A 1 82 ? 12.580 -26.290 -1.768 1.00 46.38 82 ALA A CA 1
ATOM 590 C C . ALA A 1 82 ? 12.150 -25.596 -3.084 1.00 46.38 82 ALA A C 1
ATOM 592 O O . ALA A 1 82 ? 12.987 -25.400 -3.959 1.00 46.38 82 ALA A O 1
ATOM 593 N N . VAL A 1 83 ? 10.886 -25.162 -3.183 1.00 49.22 83 VAL A N 1
ATOM 594 C CA . VAL A 1 83 ? 10.315 -24.319 -4.257 1.00 49.22 83 VAL A CA 1
ATOM 595 C C . VAL A 1 83 ? 10.991 -22.936 -4.363 1.00 49.22 83 VAL A C 1
ATOM 597 O O . VAL A 1 83 ? 10.775 -22.215 -5.319 1.00 49.22 83 VAL A O 1
ATOM 600 N N . MET A 1 84 ? 11.835 -22.542 -3.407 1.00 55.00 84 MET A N 1
ATOM 601 C CA . MET A 1 84 ? 12.456 -21.211 -3.379 1.00 55.00 84 MET A CA 1
ATOM 602 C C . MET A 1 84 ? 13.955 -21.205 -3.717 1.00 55.00 84 MET A C 1
ATOM 604 O O . MET A 1 84 ? 14.604 -20.163 -3.603 1.00 55.00 84 MET A O 1
ATOM 608 N N . ILE A 1 85 ? 14.524 -22.348 -4.115 1.00 56.62 85 ILE A N 1
ATOM 609 C CA . ILE A 1 85 ? 15.920 -22.442 -4.563 1.00 56.62 85 ILE A CA 1
ATOM 610 C C . ILE A 1 85 ? 15.965 -22.150 -6.069 1.00 56.62 85 ILE A C 1
ATOM 612 O O . ILE A 1 85 ? 15.789 -23.059 -6.874 1.00 56.62 85 ILE A O 1
ATOM 616 N N . GLY A 1 86 ? 16.208 -20.893 -6.447 1.00 71.75 86 GLY A N 1
ATOM 617 C CA . GLY A 1 86 ? 16.288 -20.477 -7.853 1.00 71.75 86 GLY A CA 1
ATOM 618 C C . GLY A 1 86 ? 15.747 -19.072 -8.119 1.00 71.75 86 GLY A C 1
ATOM 619 O O . GLY A 1 86 ? 15.450 -18.313 -7.182 1.00 71.75 86 GLY A O 1
ATOM 620 N N . ASP A 1 87 ? 15.644 -18.732 -9.404 1.00 81.19 87 ASP A N 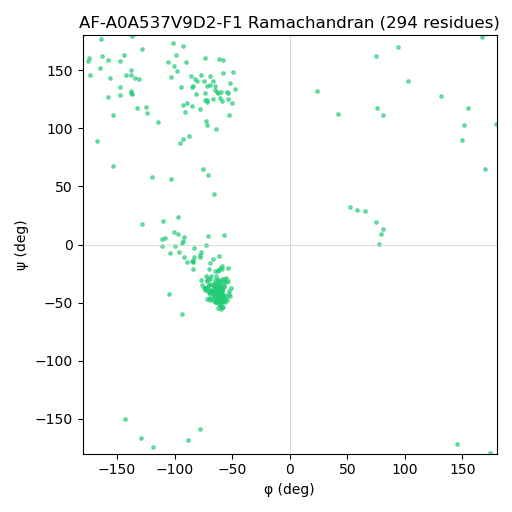1
ATOM 621 C CA . ASP A 1 87 ? 14.940 -17.537 -9.864 1.00 81.19 87 ASP A CA 1
ATOM 622 C C . ASP A 1 87 ? 13.426 -17.774 -9.683 1.00 81.19 87 ASP A C 1
ATOM 624 O O . ASP A 1 87 ? 12.903 -18.767 -10.188 1.00 81.19 87 ASP A O 1
ATOM 628 N N . PRO A 1 88 ? 12.685 -16.911 -8.964 1.00 79.44 88 PRO A N 1
ATOM 629 C CA . PRO A 1 88 ? 11.240 -17.062 -8.788 1.00 79.44 88 PRO A CA 1
ATOM 630 C C . PRO A 1 88 ? 10.484 -17.153 -10.116 1.00 79.44 88 PRO A C 1
ATOM 632 O O . PRO A 1 88 ? 9.435 -17.793 -10.191 1.00 79.44 88 PRO A O 1
ATOM 635 N N . ALA A 1 89 ? 11.015 -16.530 -11.170 1.00 78.00 89 ALA A N 1
ATOM 636 C CA . ALA A 1 89 ? 10.438 -16.578 -12.502 1.00 78.00 89 ALA A CA 1
ATOM 637 C C . ALA A 1 89 ? 10.392 -18.001 -13.084 1.00 78.00 89 ALA A C 1
ATOM 639 O O . ALA A 1 89 ? 9.527 -18.265 -13.918 1.00 78.00 89 ALA A O 1
ATOM 640 N N . ASP A 1 90 ? 11.229 -18.934 -12.610 1.00 84.94 90 ASP A N 1
ATOM 641 C CA . ASP A 1 90 ? 11.227 -20.337 -13.054 1.00 84.94 90 ASP A CA 1
ATOM 642 C C . ASP A 1 90 ? 9.898 -21.055 -12.744 1.00 84.94 90 ASP A C 1
ATOM 644 O O . ASP A 1 90 ? 9.548 -22.040 -13.396 1.00 84.94 90 ASP A O 1
ATOM 648 N N . HIS A 1 91 ? 9.128 -20.547 -11.777 1.00 82.00 91 HIS A N 1
ATOM 649 C CA . HIS A 1 91 ? 7.813 -21.076 -11.405 1.00 82.00 91 HIS A CA 1
ATOM 650 C C . HIS A 1 91 ? 6.656 -20.399 -12.147 1.00 82.00 91 HIS A C 1
ATOM 652 O O . HIS A 1 91 ? 5.517 -20.861 -12.075 1.00 82.00 91 HIS A O 1
ATOM 658 N N . VAL A 1 92 ? 6.915 -19.302 -12.860 1.00 82.50 92 VAL A N 1
ATOM 659 C CA . VAL A 1 92 ? 5.882 -18.583 -13.604 1.00 82.50 92 VAL A CA 1
ATOM 660 C C . VAL A 1 92 ? 5.645 -19.297 -14.942 1.00 82.50 92 VAL A C 1
ATOM 662 O O . VAL A 1 92 ? 6.604 -19.564 -15.668 1.00 82.50 92 VAL A O 1
ATOM 665 N N . PRO A 1 93 ? 4.387 -19.610 -15.317 1.00 80.00 93 PRO A N 1
ATOM 666 C CA . PRO A 1 93 ? 4.102 -20.298 -16.570 1.00 80.00 93 PRO A CA 1
ATOM 667 C C . PRO A 1 93 ? 4.704 -19.587 -17.785 1.00 80.00 93 PRO A C 1
ATOM 669 O O . PRO A 1 93 ? 4.501 -18.389 -17.992 1.00 80.00 93 PRO A O 1
ATOM 672 N N . ALA A 1 94 ? 5.393 -20.351 -18.633 1.00 79.81 94 ALA A N 1
ATOM 673 C CA . ALA A 1 94 ? 5.893 -19.846 -19.903 1.00 79.81 94 ALA A CA 1
ATOM 674 C C . ALA A 1 94 ? 4.724 -19.478 -20.834 1.00 79.81 94 ALA A C 1
ATOM 676 O O . ALA A 1 94 ? 3.788 -20.257 -21.022 1.00 79.81 94 ALA A O 1
ATOM 677 N N . GLY A 1 95 ? 4.783 -18.300 -21.458 1.00 80.06 95 GLY A N 1
ATOM 678 C CA . GLY A 1 95 ? 3.731 -17.832 -22.357 1.00 80.06 95 GLY A CA 1
ATOM 679 C C . GLY A 1 95 ? 3.843 -16.347 -22.699 1.00 80.06 95 GLY A C 1
ATOM 680 O O . GLY A 1 95 ? 4.758 -15.666 -22.232 1.00 80.06 95 GLY A O 1
ATOM 681 N N . PRO A 1 96 ? 2.935 -15.823 -23.540 1.00 81.81 96 PRO A N 1
ATOM 682 C CA . PRO A 1 96 ? 2.871 -14.393 -23.794 1.00 81.81 96 PRO A CA 1
ATOM 683 C C . PRO A 1 96 ? 2.512 -13.650 -22.502 1.00 81.81 96 PRO A C 1
ATOM 685 O O . PRO A 1 96 ? 1.538 -13.990 -21.833 1.00 81.81 96 PRO A O 1
ATOM 688 N N . VAL A 1 97 ? 3.271 -12.602 -22.181 1.00 85.69 97 VAL A N 1
ATOM 689 C CA . VAL A 1 97 ? 2.927 -11.685 -21.087 1.00 85.69 97 VAL A CA 1
ATOM 690 C C . VAL A 1 97 ? 1.570 -11.048 -21.413 1.00 85.69 97 VAL A C 1
ATOM 692 O O . VAL A 1 97 ? 1.445 -10.467 -22.497 1.00 85.69 97 VAL A O 1
ATOM 695 N N . PRO A 1 98 ? 0.562 -11.118 -20.522 1.00 86.56 98 PRO A N 1
ATOM 696 C CA . PRO A 1 98 ? -0.783 -10.597 -20.774 1.00 86.56 98 PRO A CA 1
ATOM 697 C C . PRO A 1 98 ? -0.810 -9.060 -20.683 1.00 86.56 98 PRO A C 1
ATOM 699 O O . PRO A 1 98 ? -1.423 -8.461 -19.809 1.00 86.56 98 PRO A O 1
ATOM 702 N N . SER A 1 99 ? -0.103 -8.402 -21.599 1.00 90.62 99 SER A N 1
ATOM 703 C CA . SER A 1 99 ? 0.011 -6.954 -21.727 1.00 90.62 99 SER A CA 1
ATOM 704 C C . SER A 1 99 ? 0.164 -6.598 -23.200 1.00 90.62 99 SER A C 1
ATOM 706 O O . SER A 1 99 ? 0.989 -7.178 -23.905 1.00 90.62 99 SER A O 1
ATOM 708 N N . SER A 1 100 ? -0.563 -5.578 -23.662 1.00 92.25 100 SER A N 1
ATOM 709 C CA . SER A 1 100 ? -0.504 -5.102 -25.055 1.00 92.25 100 SER A CA 1
ATOM 710 C C . SER A 1 100 ? 0.893 -4.653 -25.505 1.00 92.25 100 SER A C 1
ATOM 712 O O . SER A 1 100 ? 1.151 -4.547 -26.703 1.00 92.25 100 SER A O 1
ATOM 714 N N . ARG A 1 101 ? 1.801 -4.379 -24.558 1.00 91.25 101 ARG A N 1
ATOM 715 C CA . ARG A 1 101 ? 3.194 -3.975 -24.809 1.00 91.25 101 ARG A CA 1
ATOM 716 C C . ARG A 1 101 ? 4.212 -4.824 -24.041 1.00 91.25 101 ARG A C 1
ATOM 718 O O . ARG A 1 101 ? 5.339 -4.369 -23.849 1.00 91.25 101 ARG A O 1
ATOM 725 N N . GLY A 1 102 ? 3.815 -6.004 -23.556 1.00 90.69 102 GLY A N 1
ATOM 726 C CA . GLY A 1 102 ? 4.690 -6.911 -22.802 1.00 90.69 102 GLY A CA 1
ATOM 727 C C . GLY A 1 102 ? 5.291 -6.289 -21.536 1.00 90.69 102 GLY A C 1
ATOM 728 O O . GLY A 1 102 ? 6.422 -6.596 -21.192 1.00 90.69 102 GLY A O 1
ATOM 729 N N . GLY A 1 103 ? 4.587 -5.346 -20.897 1.00 91.06 103 GLY A N 1
ATOM 730 C CA . GLY A 1 103 ? 5.058 -4.678 -19.677 1.00 91.06 103 GLY A CA 1
ATOM 731 C C . GLY A 1 103 ? 6.115 -3.583 -19.877 1.00 91.06 103 GLY A C 1
ATOM 732 O O . GLY A 1 103 ? 6.493 -2.929 -18.912 1.00 91.06 103 GLY A O 1
ATOM 733 N N . THR A 1 104 ? 6.546 -3.289 -21.110 1.00 95.25 104 THR A N 1
ATOM 734 C CA . THR A 1 104 ? 7.653 -2.338 -21.372 1.00 95.25 104 THR A CA 1
ATOM 735 C C . THR A 1 104 ? 7.427 -0.918 -20.845 1.00 95.25 104 THR A C 1
ATOM 737 O O . THR A 1 104 ? 8.388 -0.191 -20.610 1.00 95.25 104 THR A O 1
ATOM 740 N N . ARG A 1 105 ? 6.172 -0.514 -20.608 1.00 96.50 105 ARG A N 1
ATOM 741 C CA . ARG A 1 105 ? 5.848 0.800 -20.031 1.00 96.50 105 ARG A CA 1
ATOM 742 C C . ARG A 1 105 ? 6.286 0.952 -18.578 1.00 96.50 105 ARG A C 1
ATOM 744 O O . ARG A 1 105 ? 6.594 2.068 -18.184 1.00 96.50 105 ARG A O 1
ATOM 751 N N . LEU A 1 106 ? 6.376 -0.143 -17.825 1.00 96.50 106 LEU A N 1
ATOM 752 C CA . LEU A 1 106 ? 6.932 -0.119 -16.472 1.00 96.50 106 LEU A CA 1
ATOM 753 C C . LEU A 1 106 ? 8.422 0.236 -16.517 1.00 96.50 106 LEU A C 1
ATOM 755 O O . LEU A 1 106 ? 8.868 1.115 -15.793 1.00 96.50 106 LEU A O 1
ATOM 759 N N . LEU A 1 107 ? 9.174 -0.355 -17.451 1.00 96.38 107 LEU A N 1
ATOM 760 C CA . LEU A 1 107 ? 10.583 -0.010 -17.647 1.00 96.38 107 LEU A CA 1
ATOM 761 C C . LEU A 1 107 ? 10.767 1.443 -18.116 1.00 96.38 107 LEU A C 1
ATOM 763 O O . LEU A 1 107 ? 11.716 2.110 -17.709 1.00 96.38 107 LEU A O 1
ATOM 767 N N . ASP A 1 108 ? 9.877 1.946 -18.977 1.00 98.06 108 ASP A N 1
ATOM 768 C CA . ASP A 1 108 ? 9.888 3.362 -19.363 1.00 98.06 108 ASP A CA 1
ATOM 769 C C . ASP A 1 108 ? 9.644 4.276 -18.150 1.00 98.06 108 ASP A C 1
ATOM 771 O O . ASP A 1 108 ? 10.346 5.274 -18.006 1.00 98.06 108 ASP A O 1
ATOM 775 N N . LEU A 1 109 ? 8.709 3.923 -17.258 1.00 98.19 109 LEU A N 1
ATOM 776 C CA . LEU A 1 109 ? 8.437 4.669 -16.025 1.00 98.19 109 LEU A CA 1
ATOM 777 C C . LEU A 1 109 ? 9.671 4.729 -15.117 1.00 98.19 109 LEU A C 1
ATOM 779 O O . LEU A 1 109 ? 10.038 5.812 -14.676 1.00 98.19 109 LEU A O 1
ATOM 783 N N . VAL A 1 110 ? 10.365 3.606 -14.916 1.00 98.25 110 VAL A N 1
ATOM 784 C CA . VAL A 1 110 ? 11.612 3.562 -14.129 1.00 98.25 110 VAL A CA 1
ATOM 785 C C . VAL A 1 110 ? 12.657 4.529 -14.697 1.00 98.25 110 VAL A C 1
ATOM 787 O O . VAL A 1 110 ? 13.266 5.299 -13.959 1.00 98.25 110 VAL A O 1
ATOM 790 N N . LYS A 1 111 ? 12.823 4.567 -16.026 1.00 98.38 111 LYS A N 1
ATOM 791 C CA . LYS A 1 111 ? 13.747 5.510 -16.684 1.00 98.38 111 LYS A CA 1
ATOM 792 C C . LYS A 1 111 ? 13.327 6.965 -16.504 1.00 98.38 111 LYS A C 1
ATOM 794 O O . LYS A 1 111 ? 14.185 7.825 -16.319 1.00 98.38 111 LYS A O 1
ATOM 799 N N . VAL A 1 112 ? 12.028 7.251 -16.595 1.00 98.56 112 VAL A N 1
ATOM 800 C CA . VAL A 1 112 ? 11.492 8.600 -16.372 1.00 98.56 112 VAL A CA 1
ATOM 801 C C . VAL A 1 112 ? 11.750 9.032 -14.931 1.00 98.56 112 VAL A C 1
ATOM 803 O O . VAL A 1 112 ? 12.290 10.116 -14.726 1.00 98.56 112 VAL A O 1
ATOM 806 N N . GLN A 1 113 ? 11.460 8.172 -13.954 1.00 98.31 113 GLN A N 1
ATOM 807 C CA . GLN A 1 113 ? 11.679 8.452 -12.536 1.00 98.31 113 GLN A CA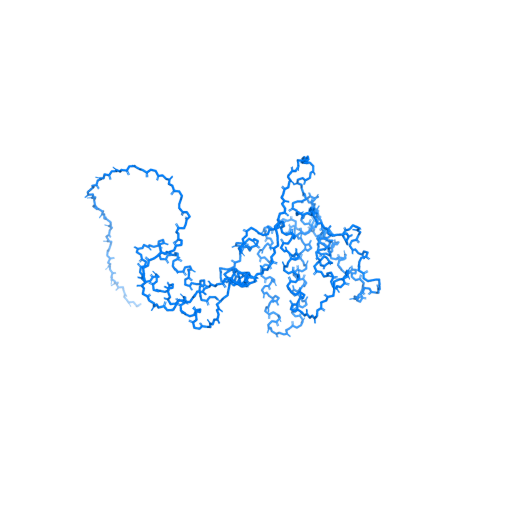 1
ATOM 808 C C . GLN A 1 113 ? 13.158 8.730 -12.228 1.00 98.31 113 GLN A C 1
ATOM 810 O O . GLN A 1 113 ? 13.475 9.711 -11.552 1.00 98.31 113 GLN A O 1
ATOM 815 N N . ALA A 1 114 ? 14.070 7.928 -12.787 1.00 98.00 114 ALA A N 1
ATOM 816 C CA . ALA A 1 114 ? 15.507 8.164 -12.681 1.00 98.00 114 ALA A CA 1
ATOM 817 C C . ALA A 1 114 ? 15.900 9.527 -13.276 1.00 98.00 114 ALA A C 1
ATOM 819 O O . ALA A 1 114 ? 16.547 10.332 -12.608 1.00 98.00 114 ALA A O 1
ATOM 820 N N . ARG A 1 115 ? 15.442 9.836 -14.500 1.00 98.44 115 ARG A N 1
ATOM 821 C CA . ARG A 1 115 ? 15.733 11.110 -15.179 1.00 98.44 115 ARG A CA 1
ATOM 822 C C . ARG A 1 115 ? 15.247 12.324 -14.387 1.00 98.44 115 ARG A C 1
ATOM 824 O O . ARG A 1 115 ? 15.946 13.337 -14.355 1.00 98.44 115 ARG A O 1
ATOM 831 N N . LEU A 1 116 ? 14.068 12.235 -13.769 1.00 98.44 116 LEU A N 1
ATOM 832 C CA . LEU A 1 116 ? 13.504 13.306 -12.943 1.00 98.44 116 LEU A CA 1
ATOM 833 C C . LEU A 1 116 ? 14.377 13.614 -11.721 1.00 98.44 116 LEU A C 1
ATOM 835 O O . LEU A 1 116 ? 14.438 14.768 -11.304 1.00 98.44 116 LEU A O 1
ATOM 839 N N . ARG A 1 117 ? 15.090 12.620 -11.180 1.00 97.31 117 ARG A N 1
ATOM 840 C CA . ARG A 1 117 ? 15.919 12.763 -9.973 1.00 97.31 117 ARG A CA 1
ATOM 841 C C . ARG A 1 117 ? 17.418 12.956 -10.234 1.00 97.31 117 ARG A C 1
ATOM 843 O O . ARG A 1 117 ? 18.178 13.183 -9.290 1.00 97.31 117 ARG A O 1
ATOM 850 N N . GLU A 1 118 ? 17.855 12.955 -11.493 1.00 97.06 118 GLU A N 1
ATOM 851 C CA . GLU A 1 118 ? 19.228 13.326 -11.870 1.00 97.06 118 GLU A CA 1
ATOM 852 C C . GLU A 1 118 ? 19.593 14.758 -11.416 1.00 97.06 118 GLU A C 1
ATOM 854 O O . GLU A 1 118 ? 18.704 15.577 -11.195 1.00 97.06 118 GLU A O 1
ATOM 859 N N . PRO A 1 119 ? 20.887 15.123 -11.281 1.00 96.44 119 PRO A N 1
ATOM 860 C CA . PRO A 1 119 ? 21.298 16.445 -10.787 1.00 96.44 119 PRO A CA 1
ATOM 861 C C . PRO A 1 119 ? 20.704 17.655 -11.529 1.00 96.44 119 PRO A C 1
ATOM 863 O O . PRO A 1 119 ? 20.498 18.699 -10.909 1.00 96.44 119 PRO A O 1
ATOM 866 N N . ASP A 1 120 ? 20.437 17.518 -12.829 1.00 97.19 120 ASP A N 1
ATOM 867 C CA . ASP A 1 120 ? 19.796 18.512 -13.702 1.00 97.19 120 ASP A CA 1
ATOM 868 C C . ASP A 1 120 ? 18.295 18.230 -13.942 1.00 97.19 120 ASP A C 1
ATOM 870 O O . ASP A 1 120 ? 17.684 18.833 -14.824 1.00 97.19 120 ASP A O 1
ATOM 874 N N . GLY A 1 121 ? 17.719 17.294 -13.184 1.00 97.50 121 GLY A N 1
ATOM 875 C CA . GLY A 1 121 ? 16.308 16.934 -13.201 1.00 97.50 121 GLY A CA 1
ATOM 876 C C . GLY A 1 121 ? 15.424 17.927 -12.440 1.00 97.50 121 GLY A C 1
ATOM 877 O O . GLY A 1 121 ? 15.780 19.084 -12.203 1.00 97.50 121 GLY A O 1
ATOM 878 N N . CYS A 1 122 ? 14.240 17.472 -12.044 1.00 98.19 122 CYS A N 1
ATOM 879 C CA . CYS A 1 122 ? 13.261 18.282 -11.334 1.00 98.19 122 CYS A CA 1
ATOM 880 C C . CYS A 1 122 ? 13.718 18.555 -9.887 1.00 98.19 122 CYS A C 1
ATOM 882 O O . CYS A 1 122 ? 13.933 17.616 -9.117 1.00 98.19 122 CYS A O 1
ATOM 884 N N . PRO A 1 123 ? 13.848 19.829 -9.464 1.00 97.94 123 PRO A N 1
ATOM 885 C CA . PRO A 1 123 ? 14.274 20.158 -8.105 1.00 97.94 123 PRO A CA 1
ATOM 886 C C . PRO A 1 123 ? 13.356 19.585 -7.022 1.00 97.94 123 PRO A C 1
ATOM 888 O O . PRO A 1 123 ? 13.865 19.095 -6.017 1.00 97.94 123 PRO A O 1
ATOM 891 N N . TRP A 1 124 ? 12.037 19.609 -7.256 1.00 98.00 124 TRP A N 1
ATOM 892 C CA . TRP A 1 124 ? 11.049 19.073 -6.319 1.00 98.00 124 TRP A CA 1
ATOM 893 C C . TRP A 1 124 ? 11.176 17.559 -6.188 1.00 98.00 124 TRP A C 1
ATOM 895 O O . TRP A 1 124 ? 11.173 17.043 -5.076 1.00 98.00 124 TRP A O 1
ATOM 905 N N . ASP A 1 125 ? 11.360 16.840 -7.299 1.00 97.88 125 ASP A N 1
ATOM 906 C CA . ASP A 1 125 ? 11.481 15.387 -7.235 1.00 97.88 125 ASP A CA 1
ATOM 907 C C . ASP A 1 125 ? 12.721 14.973 -6.450 1.00 97.88 125 ASP A C 1
ATOM 909 O O . ASP A 1 125 ? 12.659 14.046 -5.653 1.00 97.88 125 ASP A O 1
ATOM 913 N N . ARG A 1 126 ? 13.839 15.683 -6.629 1.00 97.31 126 ARG A N 1
ATOM 914 C CA . ARG A 1 126 ? 15.122 15.398 -5.968 1.00 97.31 126 ARG A CA 1
ATOM 915 C C . ARG A 1 126 ? 15.105 15.601 -4.458 1.00 97.31 126 ARG A C 1
ATOM 917 O O . ARG A 1 126 ? 15.798 14.876 -3.749 1.00 97.31 126 ARG A O 1
ATOM 924 N N . GLU A 1 127 ? 14.362 16.588 -3.964 1.00 97.12 127 GLU A N 1
ATOM 925 C CA . GLU A 1 127 ? 14.285 16.869 -2.524 1.00 97.12 127 GLU A CA 1
ATOM 926 C C . GLU A 1 127 ? 13.368 15.897 -1.766 1.00 97.12 127 GLU A C 1
ATOM 928 O O . GLU A 1 127 ? 13.401 15.866 -0.533 1.00 97.12 127 GLU A O 1
ATOM 933 N N . GLN A 1 128 ? 12.585 15.069 -2.472 1.00 98.00 128 GLN A N 1
ATOM 934 C CA . GLN A 1 128 ? 11.704 14.102 -1.825 1.00 98.00 128 GLN A CA 1
ATOM 935 C C . GLN A 1 128 ? 12.466 12.975 -1.129 1.00 98.00 128 GLN A C 1
ATOM 937 O O . GLN A 1 128 ? 13.485 12.468 -1.608 1.00 98.00 128 GLN A O 1
ATOM 942 N N . THR A 1 129 ? 11.891 12.543 -0.009 1.00 97.75 129 THR A N 1
ATOM 943 C CA . THR A 1 129 ? 12.323 11.413 0.818 1.00 97.75 129 THR A CA 1
ATOM 944 C C . THR A 1 129 ? 11.138 10.479 1.053 1.00 97.75 129 THR A C 1
ATOM 946 O O . THR A 1 129 ? 9.987 10.872 0.859 1.00 97.75 129 THR A O 1
ATOM 949 N N . HIS A 1 130 ? 11.378 9.268 1.573 1.00 97.69 130 HIS A N 1
ATOM 950 C CA . HIS A 1 130 ? 10.281 8.362 1.943 1.00 97.69 130 HIS A CA 1
ATOM 951 C C . HIS A 1 130 ? 9.229 9.033 2.844 1.00 97.69 130 HIS A C 1
ATOM 953 O O . HIS A 1 130 ? 8.033 8.810 2.691 1.00 97.69 130 HIS A O 1
ATOM 959 N N . ARG A 1 131 ? 9.668 9.896 3.766 1.00 96.94 131 ARG A N 1
ATOM 960 C CA . ARG A 1 131 ? 8.782 10.548 4.734 1.00 96.94 131 ARG A CA 1
ATOM 961 C C . ARG A 1 131 ? 7.966 11.692 4.136 1.00 96.94 131 ARG A C 1
ATOM 963 O O . ARG A 1 131 ? 6.834 11.884 4.562 1.00 96.94 131 ARG A O 1
ATOM 970 N N . THR A 1 132 ? 8.515 12.457 3.191 1.00 96.81 132 THR A N 1
ATOM 971 C CA . THR A 1 132 ? 7.773 13.572 2.570 1.00 96.81 132 THR A CA 1
ATOM 972 C C . THR A 1 132 ? 6.684 13.068 1.624 1.00 96.81 132 THR A C 1
ATOM 974 O O . THR A 1 132 ? 5.655 13.721 1.477 1.00 96.81 132 THR A O 1
ATOM 977 N N . LEU A 1 133 ? 6.866 11.874 1.056 1.00 97.06 133 LEU A N 1
ATOM 978 C CA . LEU A 1 133 ? 5.895 11.235 0.166 1.00 97.06 133 LEU A CA 1
ATOM 979 C C . LEU A 1 133 ? 4.785 10.466 0.896 1.00 97.06 133 LEU A C 1
ATOM 981 O O . LEU A 1 133 ? 3.708 10.302 0.339 1.00 97.06 133 LEU A O 1
ATOM 985 N N . ALA A 1 134 ? 4.992 10.062 2.155 1.00 94.75 134 ALA A N 1
ATOM 986 C CA . ALA A 1 134 ? 4.038 9.229 2.897 1.00 94.75 134 ALA A CA 1
ATOM 987 C C . ALA A 1 134 ? 2.614 9.812 2.979 1.00 94.75 134 ALA A C 1
ATOM 989 O O . ALA A 1 134 ? 1.647 9.056 3.005 1.00 94.75 134 ALA A O 1
ATOM 990 N N . ARG A 1 135 ? 2.483 11.146 3.018 1.00 93.62 135 ARG A N 1
ATOM 991 C CA . ARG A 1 135 ? 1.177 11.816 2.984 1.00 93.62 135 ARG A CA 1
ATOM 992 C C . ARG A 1 135 ? 0.456 11.574 1.655 1.00 93.62 135 ARG A C 1
ATOM 994 O O . ARG A 1 135 ? -0.697 11.169 1.687 1.00 93.62 135 ARG A O 1
ATOM 1001 N N . HIS A 1 136 ? 1.147 11.789 0.539 1.00 93.88 136 HIS A N 1
ATOM 1002 C CA . HIS A 1 136 ? 0.585 11.621 -0.800 1.00 93.88 136 HIS A CA 1
ATOM 1003 C C . HIS A 1 136 ? 0.127 10.174 -0.998 1.00 93.88 136 HIS A C 1
ATOM 1005 O O . HIS A 1 136 ? -1.005 9.948 -1.380 1.00 93.88 136 HIS A O 1
ATOM 1011 N N . LEU A 1 137 ? 0.931 9.184 -0.583 1.00 95.75 137 LEU A N 1
ATOM 1012 C CA . LEU A 1 137 ? 0.525 7.773 -0.628 1.00 95.75 137 LEU A CA 1
ATOM 1013 C C . LEU A 1 137 ? -0.824 7.499 0.065 1.00 95.75 137 LEU A C 1
ATOM 1015 O O . LEU A 1 137 ? -1.604 6.685 -0.426 1.00 95.75 137 LEU A O 1
ATOM 1019 N N . LEU A 1 138 ? -1.093 8.142 1.205 1.00 94.12 138 LEU A N 1
ATOM 1020 C CA . LEU A 1 138 ? -2.373 7.993 1.898 1.00 94.12 138 LEU A CA 1
ATOM 1021 C C . LEU A 1 138 ? -3.517 8.666 1.126 1.00 94.12 138 LEU A C 1
ATOM 1023 O O . LEU A 1 138 ? -4.595 8.085 1.052 1.00 94.12 138 LEU A O 1
ATOM 1027 N N . GLU A 1 139 ? -3.275 9.856 0.575 1.00 95.69 139 GLU A N 1
ATOM 1028 C CA . GLU A 1 139 ? -4.237 10.599 -0.251 1.00 95.69 139 GLU A CA 1
ATOM 1029 C C . GLU A 1 139 ? -4.621 9.772 -1.494 1.00 95.69 139 GLU A C 1
ATOM 1031 O O . GLU A 1 139 ? -5.781 9.381 -1.592 1.00 95.69 139 GLU A O 1
ATOM 1036 N N . GLU A 1 140 ? -3.653 9.328 -2.307 1.00 97.31 140 GLU A N 1
ATOM 1037 C CA . GLU A 1 140 ? -3.916 8.511 -3.513 1.00 97.31 140 GLU A CA 1
ATOM 1038 C C . GLU A 1 140 ? -4.602 7.172 -3.183 1.00 97.31 140 GLU A C 1
ATOM 1040 O O . GLU A 1 140 ? -5.403 6.636 -3.947 1.00 97.31 140 GLU A O 1
ATOM 1045 N N . THR A 1 141 ? -4.309 6.593 -2.010 1.00 97.00 141 THR A N 1
ATOM 1046 C CA . THR A 1 141 ? -5.004 5.373 -1.568 1.00 97.00 141 THR A CA 1
ATOM 1047 C C . THR A 1 141 ? -6.490 5.644 -1.347 1.00 97.00 141 THR A C 1
ATOM 1049 O O . THR A 1 141 ? -7.316 4.795 -1.672 1.00 97.00 141 THR A O 1
ATOM 1052 N N . HIS A 1 142 ? -6.845 6.793 -0.771 1.00 96.75 142 HIS A N 1
ATOM 1053 C CA . HIS A 1 142 ? -8.240 7.155 -0.548 1.00 96.75 142 HIS A CA 1
ATOM 1054 C C . HIS A 1 142 ? -8.950 7.559 -1.840 1.00 96.75 142 HIS A C 1
ATOM 1056 O O . HIS A 1 142 ? -10.104 7.172 -2.007 1.00 96.75 142 HIS A O 1
ATOM 1062 N N . GLU A 1 143 ? -8.268 8.247 -2.753 1.00 97.88 143 GLU A N 1
ATOM 1063 C CA . GLU A 1 143 ? -8.812 8.591 -4.072 1.00 97.88 143 GLU A CA 1
ATOM 1064 C C . GLU A 1 143 ? -9.103 7.323 -4.890 1.00 97.88 143 GLU A C 1
ATOM 1066 O O . GLU A 1 143 ? -10.210 7.165 -5.411 1.00 97.88 143 GLU A O 1
ATOM 1071 N N . LEU A 1 144 ? -8.206 6.325 -4.867 1.00 98.38 144 LEU A N 1
ATOM 1072 C CA . LEU A 1 144 ? -8.481 5.016 -5.471 1.00 98.38 144 LEU A CA 1
ATOM 1073 C C . LEU A 1 144 ? -9.711 4.329 -4.858 1.00 98.38 144 LEU A C 1
ATOM 1075 O O . LEU A 1 144 ? -10.509 3.733 -5.581 1.00 98.38 144 LEU A O 1
ATOM 1079 N N . LEU A 1 145 ? -9.859 4.363 -3.530 1.00 97.69 145 LEU A N 1
ATOM 1080 C CA . LEU A 1 145 ? -11.019 3.760 -2.866 1.00 97.69 145 LEU A CA 1
ATOM 1081 C C . LEU A 1 145 ? -12.320 4.466 -3.265 1.00 97.69 145 LEU A C 1
ATOM 1083 O O . LEU A 1 145 ? -13.304 3.788 -3.547 1.00 97.69 145 LEU A O 1
ATOM 1087 N N . GLU A 1 146 ? -12.314 5.798 -3.349 1.00 97.81 146 GLU A N 1
ATOM 1088 C CA . GLU A 1 146 ? -13.463 6.579 -3.821 1.00 97.81 146 GLU A CA 1
ATOM 1089 C C . GLU A 1 146 ? -13.813 6.239 -5.276 1.00 97.81 146 GLU A C 1
ATOM 1091 O O . GLU A 1 146 ? -14.985 6.029 -5.593 1.00 97.81 146 GLU A O 1
ATOM 1096 N N . ALA A 1 147 ? -12.810 6.100 -6.146 1.00 98.19 147 ALA A N 1
ATOM 1097 C CA . ALA A 1 147 ? -13.008 5.704 -7.536 1.00 98.19 147 ALA A CA 1
ATOM 1098 C C . ALA A 1 147 ? -13.627 4.299 -7.669 1.00 98.19 147 ALA A C 1
ATOM 1100 O O . ALA A 1 147 ? -14.517 4.090 -8.497 1.00 98.19 147 ALA A O 1
ATOM 1101 N N . ILE A 1 148 ? -13.190 3.343 -6.836 1.00 98.06 148 ILE A N 1
ATOM 1102 C CA . ILE A 1 148 ? -13.767 1.991 -6.778 1.00 98.06 148 ILE A CA 1
ATOM 1103 C C . ILE A 1 148 ? -15.222 2.048 -6.299 1.00 98.06 148 ILE A C 1
ATOM 1105 O O . ILE A 1 148 ? -16.088 1.452 -6.933 1.00 98.06 148 ILE A O 1
ATOM 1109 N N . ASP A 1 149 ? -15.502 2.772 -5.213 1.00 97.75 149 ASP A N 1
ATOM 1110 C CA . ASP A 1 149 ? -16.855 2.894 -4.652 1.00 97.75 149 ASP A CA 1
ATOM 1111 C C . ASP A 1 149 ? -17.828 3.594 -5.619 1.00 97.75 149 ASP A C 1
ATOM 1113 O O . ASP A 1 149 ? -19.037 3.345 -5.586 1.00 97.75 149 ASP A O 1
ATOM 1117 N N . ALA A 1 150 ? -17.309 4.459 -6.492 1.00 98.00 150 ALA A N 1
ATOM 1118 C CA . ALA A 1 150 ? -18.066 5.141 -7.534 1.00 98.00 150 ALA A CA 1
ATOM 1119 C C . ALA A 1 150 ? -18.262 4.312 -8.822 1.00 98.00 150 ALA A C 1
ATOM 1121 O O . ALA A 1 150 ? -18.943 4.791 -9.734 1.00 98.00 150 ALA A O 1
ATOM 1122 N N . ASP A 1 151 ? -17.687 3.104 -8.917 1.00 97.94 151 ASP A N 1
ATOM 1123 C CA . ASP A 1 151 ? -17.616 2.298 -10.147 1.00 97.94 151 ASP A CA 1
ATOM 1124 C C . ASP A 1 151 ? -17.036 3.087 -11.354 1.00 97.94 151 ASP A C 1
ATOM 1126 O O . ASP A 1 151 ? -17.413 2.863 -12.512 1.00 97.94 151 ASP A O 1
ATOM 1130 N N . ASP A 1 152 ? -16.113 4.030 -11.111 1.00 98.25 152 ASP A N 1
ATOM 1131 C CA . ASP A 1 152 ? -15.486 4.851 -12.156 1.00 98.25 152 ASP A CA 1
ATOM 1132 C C . ASP A 1 152 ? -14.176 4.215 -12.648 1.00 98.25 152 ASP A C 1
ATOM 1134 O O . ASP A 1 152 ? -13.089 4.474 -12.137 1.00 98.25 152 ASP A O 1
ATOM 1138 N N . ASP A 1 153 ? -14.278 3.375 -13.680 1.00 98.31 153 ASP A N 1
ATOM 1139 C CA . ASP A 1 153 ? -13.140 2.650 -14.271 1.00 98.31 153 ASP A CA 1
ATOM 1140 C C . ASP A 1 153 ? -12.005 3.570 -14.763 1.00 98.31 153 ASP A C 1
ATOM 1142 O O . ASP A 1 153 ? -10.829 3.199 -14.706 1.00 98.31 153 ASP A O 1
ATOM 1146 N N . ALA A 1 154 ? -12.334 4.776 -15.241 1.00 98.38 154 ALA A N 1
ATOM 1147 C CA . ALA A 1 154 ? -11.325 5.715 -15.718 1.00 98.38 154 ALA A CA 1
ATOM 1148 C C . ALA A 1 154 ? -10.532 6.293 -14.543 1.00 98.38 154 ALA A C 1
ATOM 1150 O O . ALA A 1 154 ? -9.303 6.269 -14.585 1.00 98.38 154 ALA A O 1
ATOM 1151 N N . ALA A 1 155 ? -11.231 6.723 -13.490 1.00 98.06 155 ALA A N 1
ATOM 1152 C CA . ALA A 1 155 ? -10.596 7.187 -12.264 1.00 98.06 155 ALA A CA 1
ATOM 1153 C C . ALA A 1 155 ? -9.772 6.066 -11.613 1.00 98.06 155 ALA A C 1
ATOM 1155 O O . ALA A 1 155 ? -8.595 6.261 -11.347 1.00 98.06 155 ALA A O 1
ATOM 1156 N N . VAL A 1 156 ? -10.310 4.844 -11.488 1.00 98.69 156 VAL A N 1
ATOM 1157 C CA . VAL A 1 156 ? -9.567 3.691 -10.938 1.00 98.69 156 VAL A CA 1
ATOM 1158 C C . VAL A 1 156 ? -8.237 3.486 -11.660 1.00 98.69 156 VAL A C 1
ATOM 1160 O O . VAL A 1 156 ? -7.211 3.220 -11.032 1.00 98.69 156 VAL A O 1
ATOM 1163 N N . ARG A 1 157 ? -8.229 3.602 -12.990 1.00 98.31 157 ARG A N 1
ATOM 1164 C CA . ARG A 1 157 ? -7.002 3.469 -13.775 1.00 98.31 157 ARG A CA 1
ATOM 1165 C C . ARG A 1 157 ? -5.994 4.584 -13.490 1.00 98.31 157 ARG A C 1
ATOM 1167 O O . ARG A 1 157 ? -4.796 4.289 -13.485 1.00 98.31 157 ARG A O 1
ATOM 1174 N N . ASP A 1 158 ? -6.458 5.816 -13.335 1.00 98.12 158 ASP A N 1
ATOM 1175 C CA . ASP A 1 158 ? -5.604 6.975 -13.079 1.00 98.12 158 ASP A CA 1
ATOM 1176 C C . ASP A 1 158 ? -4.999 6.883 -11.666 1.00 98.12 158 ASP A C 1
ATOM 1178 O O . ASP A 1 158 ? -3.773 6.867 -11.545 1.00 98.12 158 ASP A O 1
ATOM 1182 N N . GLU A 1 159 ? -5.811 6.592 -10.645 1.00 98.44 159 GLU A N 1
ATOM 1183 C CA . GLU A 1 159 ? -5.360 6.452 -9.250 1.00 98.44 159 GLU A CA 1
ATOM 1184 C C . GLU A 1 159 ? -4.421 5.249 -9.031 1.00 98.44 159 GLU A C 1
ATOM 1186 O O . GLU A 1 159 ? -3.458 5.290 -8.259 1.00 98.44 159 GLU A O 1
ATOM 1191 N N . LEU A 1 160 ? -4.629 4.145 -9.763 1.00 98.38 160 LEU A N 1
ATOM 1192 C CA . LEU A 1 160 ? -3.658 3.042 -9.803 1.00 98.38 160 LEU A CA 1
ATOM 1193 C C . LEU A 1 160 ? -2.309 3.486 -10.393 1.00 98.38 160 LEU A C 1
ATOM 1195 O O . LEU A 1 160 ? -1.264 2.937 -10.030 1.00 98.38 160 LEU A O 1
ATOM 1199 N N . GLY A 1 161 ? -2.326 4.452 -11.312 1.00 98.25 161 GLY A N 1
ATOM 1200 C CA . GLY A 1 161 ? -1.136 5.110 -11.837 1.00 98.25 161 GLY A CA 1
ATOM 1201 C C . GLY A 1 161 ? -0.402 5.907 -10.763 1.00 98.25 161 GLY A C 1
ATOM 1202 O O . GLY A 1 161 ? 0.821 5.786 -10.664 1.00 98.25 161 GLY A O 1
ATOM 1203 N N . ASP A 1 162 ? -1.128 6.630 -9.917 1.00 98.19 162 ASP A N 1
ATOM 1204 C CA . ASP A 1 162 ? -0.546 7.433 -8.841 1.00 98.19 162 ASP A CA 1
ATOM 1205 C C . ASP A 1 162 ? -0.001 6.568 -7.695 1.00 98.19 162 ASP A C 1
ATOM 1207 O O . ASP A 1 162 ? 1.119 6.788 -7.222 1.00 98.19 162 ASP A O 1
ATOM 1211 N N . LEU A 1 163 ? -0.664 5.460 -7.348 1.00 97.88 163 LEU A N 1
ATOM 1212 C CA . LEU A 1 163 ? -0.063 4.454 -6.462 1.00 97.88 163 LEU A CA 1
ATOM 1213 C C . LEU A 1 163 ? 1.201 3.820 -7.060 1.00 97.88 163 LEU A C 1
ATOM 1215 O O . LEU A 1 163 ? 2.185 3.590 -6.347 1.00 97.88 163 LEU A O 1
ATOM 1219 N N . LEU A 1 164 ? 1.213 3.547 -8.368 1.00 98.00 164 LEU A N 1
ATOM 1220 C CA . LEU A 1 164 ? 2.403 3.034 -9.046 1.00 98.00 164 LEU A CA 1
ATOM 1221 C C . LEU A 1 164 ? 3.541 4.070 -9.054 1.00 98.00 164 LEU A C 1
ATOM 1223 O O . LEU A 1 164 ? 4.710 3.696 -8.884 1.00 98.00 164 LEU A O 1
ATOM 1227 N N . LEU A 1 165 ? 3.221 5.360 -9.194 1.00 97.88 165 LEU A N 1
ATOM 1228 C CA . LEU A 1 165 ? 4.179 6.446 -9.015 1.00 97.88 165 LEU A CA 1
ATOM 1229 C C . LEU A 1 165 ? 4.796 6.375 -7.615 1.00 97.88 165 LEU A C 1
ATOM 1231 O O . LEU A 1 165 ? 6.017 6.336 -7.518 1.00 97.88 165 LEU A O 1
ATOM 1235 N N . GLN A 1 166 ? 4.006 6.242 -6.544 1.00 97.88 166 GLN A N 1
ATOM 1236 C CA . GLN A 1 166 ? 4.549 6.140 -5.179 1.00 97.88 166 GLN A CA 1
ATOM 1237 C C . GLN A 1 166 ? 5.546 4.978 -5.026 1.00 97.88 166 GLN A C 1
ATOM 1239 O O . GLN A 1 166 ? 6.643 5.159 -4.486 1.00 97.88 166 GLN A O 1
ATOM 1244 N N . VAL A 1 167 ? 5.209 3.787 -5.540 1.00 97.94 167 VAL A N 1
ATOM 1245 C CA . VAL A 1 167 ? 6.095 2.608 -5.481 1.00 97.94 167 VAL A CA 1
ATOM 1246 C C . VAL A 1 167 ? 7.408 2.864 -6.223 1.00 97.94 167 VAL A C 1
ATOM 1248 O O . VAL A 1 167 ? 8.489 2.637 -5.671 1.00 97.94 167 VAL A O 1
ATOM 1251 N N . THR A 1 168 ? 7.333 3.365 -7.458 1.00 98.19 168 THR A N 1
ATOM 1252 C CA . THR A 1 168 ? 8.526 3.631 -8.278 1.00 98.19 168 THR A CA 1
ATOM 1253 C C . THR A 1 168 ? 9.375 4.774 -7.725 1.00 98.19 168 THR A C 1
ATOM 1255 O O . THR A 1 168 ? 10.602 4.698 -7.761 1.00 98.19 168 THR A O 1
ATOM 1258 N N . PHE A 1 169 ? 8.755 5.790 -7.127 1.00 98.31 169 PHE A N 1
ATOM 1259 C CA . PHE A 1 169 ? 9.448 6.903 -6.487 1.00 98.31 169 PHE A CA 1
ATOM 1260 C C . PHE A 1 169 ? 10.228 6.438 -5.252 1.00 98.31 169 PHE A C 1
ATOM 1262 O O . PHE A 1 169 ? 11.415 6.739 -5.114 1.00 98.31 169 PHE A O 1
ATOM 1269 N N . HIS A 1 170 ? 9.601 5.657 -4.368 1.00 98.50 170 HIS A N 1
ATOM 1270 C CA . HIS A 1 170 ? 10.286 5.091 -3.206 1.00 98.50 170 HIS A CA 1
ATOM 1271 C C . HIS A 1 170 ? 11.438 4.162 -3.602 1.00 98.50 170 HIS A C 1
ATOM 1273 O O . HIS A 1 170 ? 12.499 4.232 -2.979 1.00 98.50 170 HIS A O 1
ATOM 1279 N N . ALA A 1 171 ? 11.257 3.348 -4.644 1.00 98.44 171 ALA A N 1
ATOM 1280 C CA . ALA A 1 171 ? 12.328 2.531 -5.204 1.00 98.44 171 ALA A CA 1
ATOM 1281 C C . ALA A 1 171 ? 13.483 3.379 -5.742 1.00 98.44 171 ALA A C 1
ATOM 1283 O O . ALA A 1 171 ? 14.636 3.099 -5.427 1.00 98.44 171 ALA A O 1
ATOM 1284 N N . GLN A 1 172 ? 13.197 4.468 -6.461 1.00 98.50 172 GLN A N 1
ATOM 1285 C CA . GLN A 1 172 ? 14.245 5.368 -6.939 1.00 98.50 172 GLN A CA 1
ATOM 1286 C C . GLN A 1 172 ? 15.000 6.050 -5.788 1.00 98.50 172 GLN A C 1
ATOM 1288 O O . GLN A 1 172 ? 16.220 6.138 -5.839 1.00 98.50 172 GLN A O 1
ATOM 1293 N N . ILE A 1 173 ? 14.312 6.491 -4.726 1.00 98.31 173 ILE A N 1
ATOM 1294 C CA . ILE A 1 173 ? 14.964 7.075 -3.537 1.00 98.31 173 ILE A CA 1
ATOM 1295 C C . ILE A 1 173 ? 15.941 6.075 -2.902 1.00 98.31 173 ILE A C 1
ATOM 1297 O O . ILE A 1 173 ? 17.049 6.447 -2.524 1.00 98.31 173 ILE A O 1
ATOM 1301 N N . ALA A 1 174 ? 15.549 4.806 -2.783 1.00 98.44 174 ALA A N 1
ATOM 1302 C CA . ALA A 1 174 ? 16.424 3.772 -2.241 1.00 98.44 174 ALA A CA 1
ATOM 1303 C C . ALA A 1 174 ? 17.589 3.426 -3.183 1.00 98.44 174 ALA A C 1
ATOM 1305 O O . ALA A 1 174 ? 18.704 3.184 -2.706 1.00 98.44 174 ALA A O 1
ATOM 1306 N N . ALA A 1 175 ? 17.354 3.459 -4.496 1.00 98.19 175 ALA A N 1
ATOM 1307 C CA . ALA A 1 17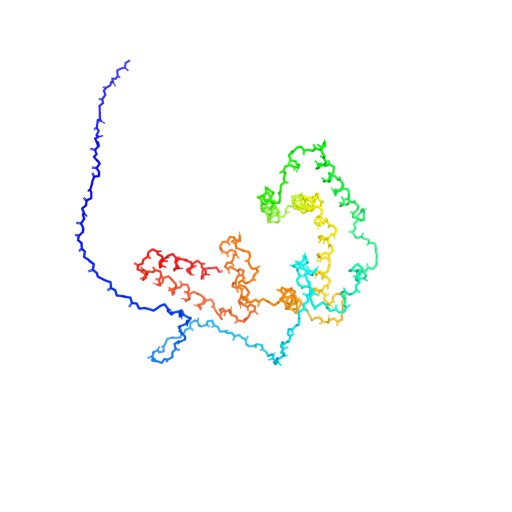5 ? 18.372 3.229 -5.513 1.00 98.19 175 ALA A CA 1
ATOM 1308 C C . ALA A 1 175 ? 19.421 4.353 -5.540 1.00 98.19 175 ALA A C 1
ATOM 1310 O O . ALA A 1 175 ? 20.615 4.066 -5.624 1.00 98.19 175 ALA A O 1
ATOM 1311 N N . ASP A 1 176 ? 19.006 5.616 -5.376 1.00 96.94 176 ASP A N 1
ATOM 1312 C CA . ASP A 1 176 ? 19.907 6.777 -5.258 1.00 96.94 176 ASP A CA 1
ATOM 1313 C C . ASP A 1 176 ? 20.902 6.614 -4.089 1.00 96.94 176 ASP A C 1
ATOM 1315 O O . ASP A 1 176 ? 22.028 7.112 -4.133 1.00 96.94 176 ASP A O 1
ATOM 1319 N N . GLU A 1 177 ? 20.492 5.892 -3.044 1.00 96.31 177 GLU A N 1
ATOM 1320 C CA . GLU A 1 177 ? 21.286 5.588 -1.849 1.00 96.31 177 GLU A CA 1
ATOM 1321 C C . GLU A 1 177 ? 22.039 4.245 -1.946 1.00 96.31 177 GLU A C 1
ATOM 1323 O O . GLU A 1 177 ? 22.721 3.851 -0.998 1.00 96.31 177 GLU A O 1
ATOM 1328 N N . GLY A 1 178 ? 21.924 3.528 -3.072 1.00 96.62 178 GLY A N 1
ATOM 1329 C CA . GLY A 1 178 ? 22.560 2.228 -3.300 1.00 96.62 178 GLY A CA 1
ATOM 1330 C C . GLY A 1 178 ? 22.046 1.111 -2.386 1.00 96.62 178 GLY A C 1
ATOM 1331 O O . GLY A 1 178 ? 22.815 0.212 -2.046 1.00 96.62 178 GLY A O 1
ATOM 1332 N N . ARG A 1 179 ? 20.785 1.190 -1.932 1.00 97.94 179 ARG A N 1
ATOM 1333 C CA . ARG A 1 179 ? 20.198 0.226 -0.984 1.00 97.94 179 ARG A CA 1
ATOM 1334 C C . ARG A 1 179 ? 19.451 -0.919 -1.662 1.00 97.94 179 ARG A C 1
ATOM 1336 O O . ARG A 1 179 ? 19.768 -2.071 -1.396 1.00 97.94 179 ARG A O 1
ATOM 1343 N N . TRP A 1 180 ? 18.428 -0.586 -2.440 1.00 98.44 180 TRP A N 1
ATOM 1344 C CA . TRP A 1 180 ? 17.572 -1.507 -3.193 1.00 98.4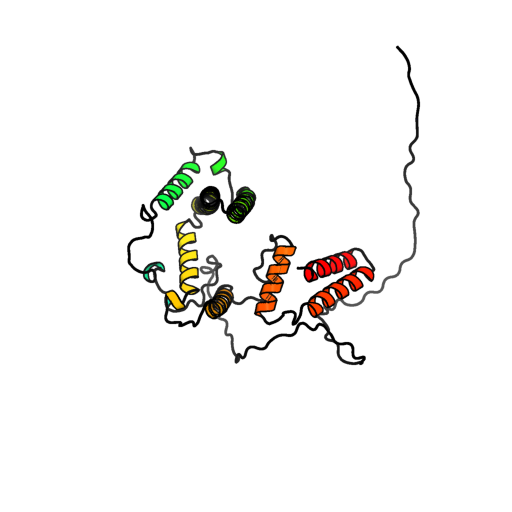4 180 TRP A CA 1
ATOM 1345 C C . TRP A 1 180 ? 16.818 -0.714 -4.256 1.00 98.44 180 TRP A C 1
ATOM 1347 O O . TRP A 1 180 ? 16.715 0.510 -4.144 1.00 98.44 180 TRP A O 1
ATOM 1357 N N . ASP A 1 181 ? 16.287 -1.396 -5.260 1.00 98.12 181 ASP A N 1
ATOM 1358 C CA . ASP A 1 181 ? 15.571 -0.780 -6.371 1.00 98.12 181 ASP A CA 1
ATOM 1359 C C . ASP A 1 181 ? 14.200 -1.429 -6.638 1.00 98.12 181 ASP A C 1
ATOM 1361 O O . ASP A 1 181 ? 13.617 -2.114 -5.795 1.00 98.12 181 ASP A O 1
ATOM 1365 N N . ILE A 1 182 ? 13.617 -1.115 -7.794 1.00 97.94 182 ILE A N 1
ATOM 1366 C CA . ILE A 1 182 ? 12.287 -1.589 -8.176 1.00 97.94 182 ILE A CA 1
ATOM 1367 C C . ILE A 1 182 ? 12.269 -3.088 -8.498 1.00 97.94 182 ILE A C 1
ATOM 1369 O O . ILE A 1 182 ? 11.240 -3.732 -8.280 1.00 97.94 182 ILE A O 1
ATOM 1373 N N . ASP A 1 183 ? 13.384 -3.645 -8.976 1.00 96.69 183 ASP A N 1
ATOM 1374 C CA . ASP A 1 183 ? 13.499 -5.067 -9.285 1.00 96.69 183 ASP A CA 1
ATOM 1375 C C . ASP A 1 183 ? 13.578 -5.865 -7.978 1.00 96.69 183 ASP A C 1
ATOM 1377 O O . ASP A 1 183 ? 12.871 -6.863 -7.846 1.00 96.69 183 ASP A O 1
ATOM 1381 N N . ASP A 1 184 ? 14.289 -5.364 -6.959 1.00 96.94 184 ASP A N 1
ATOM 1382 C CA . ASP A 1 184 ? 14.276 -5.951 -5.608 1.00 96.94 184 ASP A CA 1
ATOM 1383 C C . ASP A 1 184 ? 12.855 -5.985 -5.006 1.00 96.94 184 ASP A C 1
ATOM 1385 O O . ASP A 1 184 ? 12.431 -6.979 -4.401 1.00 96.94 184 ASP A O 1
ATOM 1389 N N . VAL A 1 185 ? 12.085 -4.899 -5.176 1.00 96.81 185 VAL A N 1
ATOM 1390 C CA . VAL A 1 185 ? 10.685 -4.814 -4.717 1.00 96.81 185 VAL A CA 1
ATOM 1391 C C . VAL A 1 185 ? 9.812 -5.843 -5.440 1.00 96.81 185 VAL A C 1
ATOM 1393 O O . VAL A 1 185 ? 9.047 -6.569 -4.793 1.00 96.81 185 VAL A O 1
ATOM 1396 N N . ALA A 1 186 ? 9.924 -5.921 -6.769 1.00 95.62 186 ALA A N 1
ATOM 1397 C CA . ALA A 1 186 ? 9.170 -6.863 -7.586 1.00 95.62 186 ALA A CA 1
ATOM 1398 C C . ALA A 1 186 ? 9.541 -8.315 -7.254 1.00 95.62 186 ALA A C 1
ATOM 1400 O O . ALA A 1 186 ? 8.649 -9.134 -7.032 1.00 95.62 186 ALA A O 1
ATOM 1401 N N . GLU A 1 187 ? 10.830 -8.630 -7.139 1.00 93.81 187 GLU A N 1
ATOM 1402 C CA . GLU A 1 187 ? 11.319 -9.962 -6.792 1.00 93.81 187 GLU A CA 1
ATOM 1403 C C . GLU A 1 187 ? 10.804 -10.399 -5.415 1.00 93.81 187 GLU A C 1
ATOM 1405 O O . GLU A 1 187 ? 10.274 -11.506 -5.265 1.00 93.81 187 GLU A O 1
ATOM 1410 N N . GLY A 1 188 ? 10.878 -9.515 -4.415 1.00 91.56 188 GLY A N 1
ATOM 1411 C CA . GLY A 1 188 ? 10.350 -9.778 -3.079 1.00 91.56 188 GLY A CA 1
ATOM 1412 C C . GLY A 1 188 ? 8.847 -10.079 -3.080 1.00 91.56 188 GLY A C 1
ATOM 1413 O O . GLY A 1 188 ? 8.391 -10.971 -2.355 1.00 91.56 188 GLY A O 1
ATOM 1414 N N . LEU A 1 189 ? 8.068 -9.376 -3.909 1.00 92.75 189 LEU A N 1
ATOM 1415 C CA . LEU A 1 189 ? 6.638 -9.637 -4.079 1.00 92.75 189 LEU A CA 1
ATOM 1416 C C . LEU A 1 189 ? 6.380 -10.963 -4.807 1.00 92.75 189 LEU A C 1
ATOM 1418 O O . LEU A 1 189 ? 5.563 -11.756 -4.337 1.00 92.75 189 LEU A O 1
ATOM 1422 N N . ILE A 1 190 ? 7.087 -11.234 -5.906 1.00 92.62 190 ILE A N 1
ATOM 1423 C CA . ILE A 1 190 ? 6.956 -12.474 -6.686 1.00 92.62 190 ILE A CA 1
ATOM 1424 C C . ILE A 1 190 ? 7.247 -13.688 -5.796 1.00 92.62 190 ILE A C 1
ATOM 1426 O O . ILE A 1 190 ? 6.433 -14.611 -5.735 1.00 92.62 190 ILE A O 1
ATOM 1430 N N . ARG A 1 191 ? 8.347 -13.655 -5.030 1.00 90.50 191 ARG A N 1
ATOM 1431 C CA . ARG A 1 191 ? 8.713 -14.710 -4.069 1.00 90.50 191 ARG A CA 1
ATOM 1432 C C . ARG A 1 191 ? 7.591 -14.988 -3.069 1.00 90.50 191 ARG A C 1
ATOM 1434 O O . ARG A 1 191 ? 7.222 -16.145 -2.874 1.00 90.50 191 ARG A O 1
ATOM 1441 N N . LYS A 1 192 ? 7.014 -13.940 -2.470 1.00 89.81 192 LYS A N 1
ATOM 1442 C CA . LYS A 1 192 ? 5.889 -14.069 -1.526 1.00 89.81 192 LYS A CA 1
ATOM 1443 C C . LYS A 1 192 ? 4.648 -14.655 -2.190 1.00 89.81 192 LYS A C 1
ATOM 1445 O O . LYS A 1 192 ? 3.996 -15.515 -1.606 1.00 89.81 192 LYS A O 1
ATOM 1450 N N . LEU A 1 193 ? 4.301 -14.198 -3.393 1.00 90.81 193 LEU A N 1
ATOM 1451 C CA . LEU A 1 193 ? 3.110 -14.676 -4.093 1.00 90.81 193 LEU A CA 1
ATOM 1452 C C . LEU A 1 193 ? 3.236 -16.152 -4.478 1.00 90.81 193 LEU A C 1
ATOM 1454 O O . LEU A 1 193 ? 2.303 -16.905 -4.216 1.00 90.81 193 LEU A O 1
ATOM 145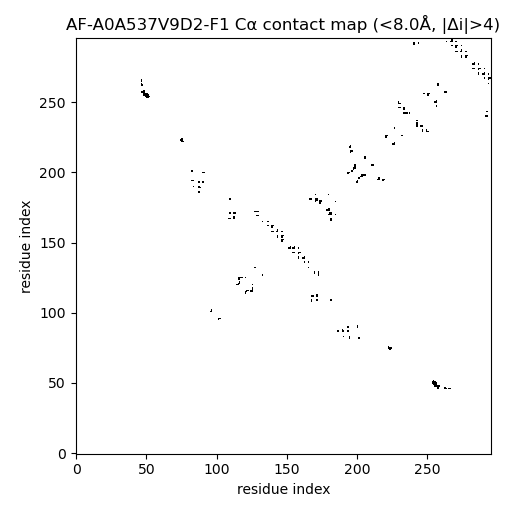8 N N . ILE A 1 194 ? 4.384 -16.579 -5.008 1.00 89.62 194 ILE A N 1
ATOM 1459 C CA . ILE A 1 194 ? 4.645 -17.991 -5.326 1.00 89.62 194 ILE A CA 1
ATOM 1460 C C . ILE A 1 194 ? 4.567 -18.845 -4.061 1.00 89.62 194 ILE A C 1
ATOM 1462 O O . ILE A 1 194 ? 3.840 -19.836 -4.028 1.00 89.62 194 ILE A O 1
ATOM 1466 N N . HIS A 1 195 ? 5.254 -18.424 -2.996 1.00 86.31 195 HIS A N 1
ATOM 1467 C CA . HIS A 1 195 ? 5.276 -19.158 -1.736 1.00 86.31 195 HIS A CA 1
ATOM 1468 C C . HIS A 1 195 ? 3.877 -19.322 -1.120 1.00 86.31 195 HIS A C 1
ATOM 1470 O O . HIS A 1 195 ? 3.535 -20.411 -0.669 1.00 86.31 195 HIS A O 1
ATOM 1476 N N . ARG A 1 196 ? 3.047 -18.270 -1.146 1.00 88.00 196 ARG A N 1
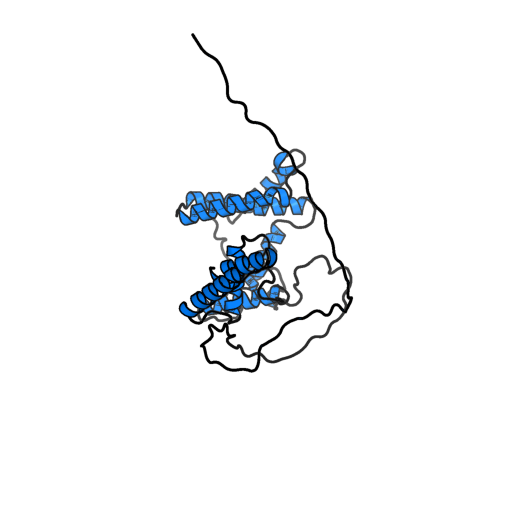ATOM 1477 C CA . ARG A 1 196 ? 1.689 -18.267 -0.565 1.00 88.00 196 ARG A CA 1
ATOM 1478 C C . ARG A 1 196 ? 0.637 -18.970 -1.424 1.00 88.00 196 ARG A C 1
ATOM 1480 O O . ARG A 1 196 ? -0.474 -19.193 -0.947 1.00 88.00 196 ARG A O 1
ATOM 1487 N N . HIS A 1 197 ? 0.973 -19.349 -2.658 1.00 90.75 197 HIS A N 1
ATOM 1488 C CA . HIS A 1 197 ? 0.082 -20.075 -3.567 1.00 90.75 197 HIS A CA 1
ATOM 1489 C C . HIS A 1 197 ? 0.664 -21.442 -3.959 1.00 90.75 197 HIS A C 1
ATOM 1491 O O . HIS A 1 197 ? 0.803 -21.739 -5.149 1.00 90.75 197 HIS A O 1
ATOM 1497 N N . PRO A 1 198 ? 0.950 -22.334 -2.990 1.00 89.62 198 PRO A N 1
ATOM 1498 C CA . PRO A 1 198 ? 1.489 -23.659 -3.295 1.00 89.62 198 PRO A CA 1
ATOM 1499 C C . PRO A 1 198 ? 0.486 -24.547 -4.047 1.00 89.62 198 PRO A C 1
ATOM 1501 O O . PRO A 1 198 ? 0.871 -25.575 -4.585 1.00 89.62 198 PRO A O 1
ATOM 1504 N N . HIS A 1 199 ? -0.786 -24.147 -4.101 1.00 90.31 199 HIS A N 1
ATOM 1505 C CA . HIS A 1 199 ? -1.831 -24.788 -4.897 1.00 90.31 199 HIS A CA 1
ATOM 1506 C C . HIS A 1 199 ? -1.856 -24.352 -6.365 1.00 90.31 199 HIS A C 1
ATOM 1508 O O . HIS A 1 199 ? -2.552 -24.950 -7.178 1.00 90.31 199 HIS A O 1
ATOM 1514 N N . VAL A 1 200 ? -1.106 -23.302 -6.709 1.00 89.88 200 VAL A N 1
ATOM 1515 C CA . VAL A 1 200 ? -0.895 -22.860 -8.093 1.00 89.88 200 VAL A CA 1
ATOM 1516 C C . VAL A 1 200 ? 0.507 -23.240 -8.567 1.00 89.88 200 VAL A C 1
ATOM 1518 O O . VAL A 1 200 ? 0.664 -23.694 -9.696 1.00 89.88 200 VAL A O 1
ATOM 1521 N N . PHE A 1 201 ? 1.520 -23.056 -7.714 1.00 89.06 201 PHE A N 1
ATOM 1522 C CA . PHE A 1 201 ? 2.939 -23.174 -8.081 1.00 89.06 201 PHE A CA 1
ATOM 1523 C C . PHE A 1 201 ? 3.664 -24.382 -7.463 1.00 89.06 201 PHE A C 1
ATOM 1525 O O . PHE A 1 201 ? 4.877 -24.515 -7.621 1.00 89.06 201 PHE A O 1
ATOM 1532 N N . GLY A 1 202 ? 2.946 -25.246 -6.745 1.00 85.94 202 GLY A N 1
ATOM 1533 C CA . GLY A 1 202 ? 3.475 -26.454 -6.111 1.00 85.94 202 GLY A CA 1
ATOM 1534 C C . GLY A 1 202 ? 2.472 -27.607 -6.171 1.00 85.94 202 GLY A C 1
ATOM 1535 O O . GLY A 1 202 ? 1.660 -27.677 -7.088 1.00 85.94 202 GLY A O 1
ATOM 1536 N N . ASP A 1 203 ? 2.528 -28.494 -5.176 1.00 84.44 203 ASP A N 1
ATOM 1537 C CA . ASP A 1 203 ? 1.785 -29.765 -5.168 1.00 84.44 203 ASP A CA 1
ATOM 1538 C C . ASP A 1 203 ? 0.638 -29.807 -4.135 1.00 84.44 203 ASP A C 1
ATOM 1540 O O . ASP A 1 203 ? 0.226 -30.883 -3.699 1.00 84.44 203 ASP A O 1
ATOM 1544 N N . VAL A 1 204 ? 0.157 -28.650 -3.661 1.00 87.44 204 VAL A N 1
ATOM 1545 C CA . VAL A 1 204 ? -0.911 -28.599 -2.645 1.00 87.44 204 VAL A CA 1
ATOM 1546 C C . VAL A 1 204 ? -2.279 -28.544 -3.313 1.00 87.44 204 VAL A C 1
ATOM 1548 O O . VAL A 1 204 ? -2.640 -27.534 -3.900 1.00 87.44 204 VAL A O 1
ATOM 1551 N N . ASP A 1 205 ? -3.095 -29.576 -3.146 1.00 87.62 205 ASP A N 1
ATOM 1552 C CA . ASP A 1 205 ? -4.500 -29.514 -3.554 1.00 87.62 205 ASP A CA 1
ATOM 1553 C C . ASP A 1 205 ? -5.350 -28.793 -2.498 1.00 87.62 205 ASP A C 1
ATOM 1555 O O . ASP A 1 205 ? -5.168 -28.988 -1.296 1.00 87.62 205 ASP A O 1
ATOM 1559 N N . VAL A 1 206 ? -6.303 -27.975 -2.951 1.00 88.44 206 VAL A N 1
ATOM 1560 C CA . VAL A 1 206 ? -7.283 -27.274 -2.104 1.00 88.44 206 VAL A CA 1
ATOM 1561 C C . VAL A 1 206 ? -8.691 -27.467 -2.664 1.00 88.44 206 VAL A C 1
ATOM 1563 O O . VAL A 1 206 ? -8.897 -27.456 -3.878 1.00 88.44 206 VAL A O 1
ATOM 1566 N N . ALA A 1 207 ? -9.682 -27.629 -1.788 1.00 84.31 207 ALA A N 1
ATOM 1567 C CA . ALA A 1 207 ? -11.072 -27.880 -2.166 1.00 84.31 207 ALA A CA 1
ATOM 1568 C C . ALA A 1 207 ? -11.870 -26.599 -2.484 1.00 84.31 207 ALA A C 1
ATOM 1570 O O . ALA A 1 207 ? -12.951 -26.678 -3.071 1.00 84.31 207 ALA A O 1
ATOM 1571 N N . GLY A 1 208 ? -11.365 -25.422 -2.099 1.00 87.81 208 GLY A N 1
ATOM 1572 C CA . GLY A 1 208 ? -12.037 -24.142 -2.320 1.00 87.81 208 GLY A CA 1
ATOM 1573 C C . GLY A 1 208 ? -11.332 -22.952 -1.667 1.00 87.81 208 GLY A C 1
ATOM 1574 O O . GLY A 1 208 ? -10.292 -23.098 -1.025 1.00 87.81 208 GLY A O 1
ATOM 1575 N N . SER A 1 209 ? -11.919 -21.762 -1.823 1.00 85.25 209 SER A N 1
ATOM 1576 C CA . SER A 1 209 ? -11.360 -20.488 -1.342 1.00 85.25 209 SER A CA 1
ATOM 1577 C C . SER A 1 209 ? -11.112 -20.451 0.164 1.00 85.25 209 SER A C 1
ATOM 1579 O O . SER A 1 209 ? -10.131 -19.860 0.602 1.00 85.25 209 SER A O 1
ATOM 1581 N N . ASP A 1 210 ? -11.962 -21.103 0.956 1.00 81.94 210 ASP A N 1
ATOM 1582 C CA . ASP A 1 210 ? -11.834 -21.098 2.416 1.00 81.94 210 ASP A CA 1
ATOM 1583 C C . ASP A 1 210 ? -10.540 -21.795 2.860 1.00 81.94 21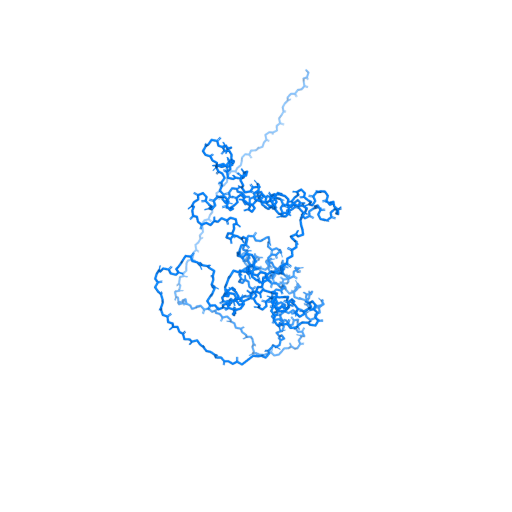0 ASP A C 1
ATOM 1585 O O . ASP A 1 210 ? -9.815 -21.299 3.721 1.00 81.94 210 ASP A O 1
ATOM 1589 N N . GLU A 1 211 ? -10.194 -22.910 2.212 1.00 82.69 211 GLU A N 1
ATOM 1590 C CA . GLU A 1 211 ? -8.948 -23.636 2.470 1.00 82.69 211 GLU A CA 1
ATOM 1591 C C . GLU A 1 211 ? -7.721 -22.854 1.978 1.00 82.69 211 GLU A C 1
ATOM 1593 O O . GLU A 1 211 ? -6.687 -22.838 2.650 1.00 82.69 211 GLU A O 1
ATOM 1598 N N . VAL A 1 212 ? -7.852 -22.125 0.861 1.00 86.06 212 VAL A N 1
ATOM 1599 C CA . VAL A 1 212 ? -6.814 -21.200 0.376 1.00 86.06 212 VAL A CA 1
ATOM 1600 C C . VAL A 1 212 ? -6.527 -20.109 1.406 1.00 86.06 212 VAL A C 1
ATOM 1602 O O . VAL A 1 212 ? -5.361 -19.857 1.703 1.00 86.06 212 VAL A O 1
ATOM 1605 N N . LEU A 1 213 ? -7.559 -19.487 1.983 1.00 78.62 213 LEU A N 1
ATOM 1606 C CA . LEU A 1 213 ? -7.401 -18.427 2.984 1.00 78.62 213 LEU A CA 1
ATOM 1607 C C . LEU A 1 213 ? -6.731 -18.938 4.264 1.00 78.62 213 LEU A C 1
ATOM 1609 O O . LEU A 1 213 ? -5.838 -18.275 4.798 1.00 78.62 213 LEU A O 1
ATOM 1613 N N . VAL A 1 214 ? -7.114 -20.132 4.730 1.00 78.38 214 VAL A N 1
ATOM 1614 C CA . VAL A 1 214 ? -6.480 -20.776 5.891 1.00 78.38 214 VAL A CA 1
ATOM 1615 C C . VAL A 1 214 ? -4.999 -21.048 5.622 1.00 78.38 214 VAL A C 1
ATOM 1617 O O . VAL A 1 214 ? -4.150 -20.724 6.455 1.00 78.38 214 VAL A O 1
ATOM 1620 N N . ASN A 1 215 ? -4.672 -21.607 4.454 1.00 78.44 215 ASN A N 1
ATOM 1621 C CA . ASN A 1 215 ? -3.287 -21.890 4.084 1.00 78.44 215 ASN A CA 1
ATOM 1622 C C . ASN A 1 215 ? -2.464 -20.599 3.926 1.00 78.44 215 ASN A C 1
ATOM 1624 O O . ASN A 1 215 ? -1.344 -20.511 4.424 1.00 78.44 215 ASN A O 1
ATOM 1628 N N . TRP A 1 216 ? -3.043 -19.563 3.312 1.00 82.25 216 TRP A N 1
ATOM 1629 C CA . TRP A 1 216 ? -2.404 -18.257 3.156 1.00 82.25 216 TRP A CA 1
ATOM 1630 C C . TRP A 1 216 ? -2.022 -17.664 4.512 1.00 82.25 216 TRP A C 1
ATOM 1632 O O . TRP A 1 216 ? -0.863 -17.299 4.720 1.00 82.25 216 TRP A O 1
ATOM 1642 N N . GLU A 1 217 ? -2.966 -17.554 5.451 1.00 78.06 217 GLU A N 1
ATOM 1643 C CA . GLU A 1 217 ? -2.672 -16.956 6.758 1.00 78.06 217 GLU A CA 1
ATOM 1644 C C . GLU A 1 217 ? -1.650 -17.771 7.557 1.00 78.06 217 GLU A C 1
ATOM 1646 O O . GLU A 1 217 ? -0.823 -17.176 8.254 1.00 78.06 217 GLU A O 1
ATOM 1651 N N . LYS A 1 218 ? -1.636 -19.102 7.400 1.00 79.19 218 LYS A N 1
ATOM 1652 C CA . LYS A 1 218 ? -0.601 -19.966 7.978 1.00 79.19 218 LYS A CA 1
ATOM 1653 C C . LYS A 1 218 ? 0.789 -19.637 7.422 1.00 79.19 218 LYS A C 1
ATOM 1655 O O . LYS A 1 218 ? 1.685 -19.328 8.203 1.00 79.19 218 LYS A O 1
ATOM 1660 N N . LEU A 1 219 ? 0.960 -19.637 6.099 1.00 82.25 219 LEU A N 1
ATOM 1661 C CA . LEU A 1 219 ? 2.252 -19.360 5.448 1.00 82.25 219 LEU A CA 1
ATOM 1662 C C . LEU A 1 219 ? 2.759 -17.951 5.776 1.00 82.25 219 LEU A C 1
ATOM 1664 O O . LEU A 1 219 ? 3.920 -17.748 6.118 1.00 82.25 219 LEU A O 1
ATOM 1668 N N . LYS A 1 220 ? 1.856 -16.969 5.793 1.00 79.44 220 LYS A N 1
ATOM 1669 C CA . LYS A 1 220 ? 2.170 -15.595 6.196 1.00 79.44 220 LYS A CA 1
ATOM 1670 C C . LYS A 1 220 ? 2.650 -15.508 7.653 1.00 79.44 220 LYS A C 1
ATOM 1672 O O . LYS A 1 220 ? 3.500 -14.683 7.957 1.00 79.44 220 LYS A O 1
ATOM 1677 N N . ALA A 1 221 ? 2.110 -16.325 8.561 1.00 73.94 221 ALA A N 1
ATOM 1678 C CA . ALA A 1 221 ? 2.568 -16.372 9.951 1.00 73.94 221 ALA A CA 1
ATOM 1679 C C . ALA A 1 221 ? 3.952 -17.031 10.105 1.00 73.94 221 ALA A C 1
ATOM 1681 O O . ALA A 1 221 ? 4.701 -16.653 11.008 1.00 73.94 221 ALA A O 1
ATOM 1682 N N . GLU A 1 222 ? 4.288 -17.991 9.239 1.00 78.50 222 GLU A N 1
ATOM 1683 C CA . GLU A 1 222 ? 5.610 -18.629 9.178 1.00 78.50 222 GLU A CA 1
ATOM 1684 C C . GLU A 1 222 ? 6.681 -17.650 8.654 1.00 78.50 222 GLU A C 1
ATOM 1686 O O . GLU A 1 222 ? 7.757 -17.554 9.246 1.00 78.50 222 GLU A O 1
ATOM 1691 N N . GLU A 1 223 ? 6.364 -16.856 7.621 1.00 75.12 223 GLU A N 1
ATOM 1692 C CA . GLU A 1 223 ? 7.248 -15.816 7.057 1.00 75.12 223 GLU A CA 1
ATOM 1693 C C . GLU A 1 223 ? 7.626 -14.716 8.063 1.00 75.12 223 GLU A C 1
ATOM 1695 O O . GLU A 1 223 ? 8.760 -14.238 8.067 1.00 75.12 223 GLU A O 1
ATOM 1700 N N . ASP A 1 224 ? 6.693 -14.323 8.935 1.00 67.31 224 ASP A N 1
ATOM 1701 C CA . ASP A 1 224 ? 6.913 -13.288 9.956 1.00 67.31 224 ASP A CA 1
ATOM 1702 C C . ASP A 1 224 ? 7.868 -13.769 11.087 1.00 67.31 224 ASP A C 1
ATOM 1704 O O . ASP A 1 224 ? 8.047 -13.082 12.093 1.00 67.31 224 ASP A O 1
ATOM 1708 N N . GLY A 1 225 ? 8.487 -14.954 10.957 1.00 65.38 225 GLY A N 1
ATOM 1709 C CA . GLY A 1 225 ? 9.355 -15.561 11.973 1.00 65.38 225 GLY A CA 1
ATOM 1710 C C . GLY A 1 225 ? 8.584 -16.141 13.162 1.00 65.38 225 GLY A C 1
ATOM 1711 O O . GLY A 1 225 ? 9.160 -16.346 14.233 1.00 65.38 225 GLY A O 1
ATOM 1712 N N . GLY A 1 226 ? 7.285 -16.395 12.974 1.00 60.91 226 GLY A N 1
ATOM 1713 C CA . GLY A 1 226 ? 6.345 -16.720 14.037 1.00 60.91 226 GLY A CA 1
ATOM 1714 C C . GLY A 1 226 ? 5.856 -15.458 14.749 1.00 60.91 226 GLY A C 1
ATOM 1715 O O . GLY A 1 226 ? 6.594 -14.803 15.483 1.00 60.91 226 GLY A O 1
ATOM 1716 N N . ARG A 1 227 ? 4.573 -15.138 14.567 1.00 63.34 227 ARG A N 1
ATOM 1717 C CA . ARG A 1 227 ? 3.910 -14.026 15.263 1.00 63.34 227 ARG A CA 1
ATOM 1718 C C . ARG A 1 227 ? 3.900 -14.257 16.771 1.00 63.34 227 ARG A C 1
ATOM 1720 O O . ARG A 1 227 ? 3.469 -15.312 17.235 1.00 63.34 227 ARG A O 1
ATOM 1727 N N . LYS A 1 228 ? 4.314 -13.251 17.539 1.00 62.72 228 LYS A N 1
ATOM 1728 C CA . LYS A 1 228 ? 4.394 -13.310 19.008 1.00 62.72 228 LYS A CA 1
ATOM 1729 C C . LYS A 1 228 ? 3.068 -12.987 19.708 1.00 62.72 228 LYS A C 1
ATOM 1731 O O . LYS A 1 228 ? 2.938 -13.278 20.893 1.00 62.72 228 LYS A O 1
ATOM 1736 N N . GLY A 1 229 ? 2.090 -12.427 18.988 1.00 70.00 229 GLY A N 1
ATOM 1737 C CA . GLY A 1 229 ? 0.785 -12.016 19.521 1.00 70.00 229 GLY A CA 1
ATOM 1738 C C . GLY A 1 229 ? -0.278 -11.766 18.443 1.00 70.00 229 GLY A C 1
ATOM 1739 O O . GLY A 1 229 ? -0.006 -11.869 17.243 1.00 70.00 229 GLY A O 1
ATOM 1740 N N . VAL A 1 230 ? -1.506 -11.450 18.864 1.00 72.38 230 VAL A N 1
ATOM 1741 C CA . VAL A 1 230 ? -2.646 -11.137 17.970 1.00 72.38 230 VAL A CA 1
ATOM 1742 C C . VAL A 1 230 ? -2.477 -9.768 17.302 1.00 72.38 230 VAL A C 1
ATOM 1744 O O . VAL A 1 230 ? -2.892 -9.573 16.163 1.00 72.38 230 VAL A O 1
ATOM 1747 N N . ASP A 1 231 ? -1.815 -8.841 17.978 1.00 73.00 231 ASP A N 1
ATOM 1748 C CA . ASP A 1 231 ? -1.520 -7.478 17.540 1.00 73.00 231 ASP A CA 1
ATOM 1749 C C . ASP A 1 231 ? -0.197 -7.348 16.762 1.00 73.00 231 ASP A C 1
ATOM 1751 O O . ASP A 1 231 ? 0.019 -6.363 16.057 1.00 73.00 231 ASP A O 1
ATOM 1755 N N . ASP A 1 232 ? 0.664 -8.364 16.829 1.00 74.19 232 ASP A N 1
ATOM 1756 C CA . ASP A 1 232 ? 1.993 -8.357 16.213 1.00 74.19 232 ASP A CA 1
ATOM 1757 C C . ASP A 1 232 ? 1.943 -8.136 14.686 1.00 74.19 232 ASP A C 1
ATOM 1759 O O . ASP A 1 232 ? 1.275 -8.875 13.957 1.00 74.19 232 ASP A O 1
ATOM 1763 N N . GLY A 1 233 ? 2.636 -7.114 14.178 1.00 73.81 233 GLY A N 1
ATOM 1764 C CA . GLY A 1 233 ? 2.623 -6.727 12.759 1.00 73.81 233 GLY A CA 1
ATOM 1765 C C . GLY A 1 233 ? 1.394 -5.920 12.306 1.00 73.81 233 GLY A C 1
ATOM 1766 O O . GLY A 1 233 ? 1.205 -5.699 11.106 1.00 73.81 233 GLY A O 1
ATOM 1767 N N . ILE A 1 234 ? 0.533 -5.471 13.227 1.00 82.38 234 ILE A N 1
ATOM 1768 C CA . ILE A 1 234 ? -0.511 -4.483 12.928 1.00 82.38 234 ILE A CA 1
ATOM 1769 C C . ILE A 1 234 ? 0.097 -3.075 13.049 1.00 82.38 234 ILE A C 1
ATOM 1771 O O . ILE A 1 234 ? 0.536 -2.715 14.140 1.00 82.38 234 ILE A O 1
ATOM 1775 N N . PRO A 1 235 ? 0.120 -2.260 11.971 1.00 83.75 235 PRO A N 1
ATOM 1776 C CA . PRO A 1 235 ? 0.732 -0.937 12.031 1.00 83.75 235 PRO A CA 1
ATOM 1777 C C . PRO A 1 235 ? 0.065 -0.045 13.080 1.00 83.75 235 PRO A C 1
ATOM 1779 O O . PRO A 1 235 ? -1.158 0.097 13.093 1.00 83.75 235 PRO A O 1
ATOM 1782 N N . GLU A 1 236 ? 0.877 0.593 13.921 1.00 84.75 236 GLU A N 1
ATOM 1783 C CA . GLU A 1 236 ? 0.421 1.595 14.896 1.00 84.75 236 GLU A CA 1
ATOM 1784 C C . GLU A 1 236 ? -0.153 2.844 14.218 1.00 84.75 236 GLU A C 1
ATOM 1786 O O . GLU A 1 236 ? -0.965 3.551 14.800 1.00 84.75 236 GLU A O 1
ATOM 1791 N N . THR A 1 237 ? 0.232 3.090 12.965 1.00 85.75 237 THR A N 1
ATOM 1792 C CA . THR A 1 237 ? -0.249 4.211 12.154 1.00 85.75 237 THR A CA 1
ATOM 1793 C C . THR A 1 237 ? -1.654 4.002 11.588 1.00 85.75 237 THR A C 1
ATOM 1795 O O . THR A 1 237 ? -2.197 4.924 10.982 1.00 85.75 237 THR A O 1
ATOM 1798 N N . LEU A 1 238 ? -2.253 2.814 11.747 1.00 87.75 238 LEU A N 1
ATOM 1799 C CA . LEU A 1 238 ? -3.639 2.599 11.336 1.00 87.75 238 LEU A CA 1
ATOM 1800 C C . LEU A 1 238 ? -4.592 3.431 12.207 1.00 87.75 238 LEU A C 1
ATOM 1802 O O . LEU A 1 238 ? -4.419 3.459 13.427 1.00 87.75 238 LEU A O 1
ATOM 1806 N N . PRO A 1 239 ? -5.652 4.023 11.622 1.00 91.62 239 PRO A N 1
ATOM 1807 C CA . PRO A 1 239 ? -6.725 4.628 12.401 1.00 91.62 239 PRO A CA 1
ATOM 1808 C C . PRO A 1 239 ? -7.265 3.651 13.450 1.00 91.62 239 PRO A C 1
ATOM 1810 O O . PRO A 1 239 ? -7.436 2.465 13.158 1.00 91.62 239 PRO A O 1
ATOM 1813 N N . ALA A 1 240 ? -7.550 4.144 14.658 1.00 92.25 240 ALA A N 1
ATOM 1814 C CA . ALA A 1 240 ? -7.828 3.309 15.830 1.00 92.25 240 ALA A CA 1
ATOM 1815 C C . ALA A 1 240 ? -8.909 2.239 15.586 1.00 92.25 240 ALA A C 1
ATOM 1817 O O . ALA A 1 240 ? -8.692 1.072 15.900 1.00 92.25 240 ALA A O 1
ATOM 1818 N N . LEU A 1 241 ? -10.022 2.597 14.935 1.00 93.06 241 LEU A N 1
ATOM 1819 C CA . LEU A 1 241 ? -11.102 1.650 14.621 1.00 93.06 241 LEU A CA 1
ATOM 1820 C C . LEU A 1 241 ? -10.683 0.602 13.578 1.00 93.06 241 LEU A C 1
ATOM 1822 O O . LEU A 1 241 ? -10.989 -0.580 13.715 1.00 93.06 241 LEU A O 1
ATOM 1826 N N . ALA A 1 242 ? -9.917 0.998 12.556 1.00 90.19 242 ALA A N 1
ATOM 1827 C CA . ALA A 1 242 ? -9.378 0.060 11.570 1.00 90.19 242 ALA A CA 1
ATOM 1828 C C . ALA A 1 242 ? -8.359 -0.899 12.208 1.00 90.19 242 ALA A C 1
ATOM 1830 O O . ALA A 1 242 ? -8.314 -2.088 11.870 1.00 90.19 242 ALA A O 1
ATOM 1831 N N . ARG A 1 243 ? -7.561 -0.393 13.158 1.00 91.44 243 ARG A N 1
ATOM 1832 C CA . ARG A 1 243 ? -6.643 -1.188 13.975 1.00 91.44 243 ARG A CA 1
ATOM 1833 C C . ARG A 1 243 ? -7.413 -2.181 14.846 1.00 91.44 243 ARG A C 1
ATOM 1835 O O . ARG A 1 243 ? -7.099 -3.368 14.783 1.00 91.44 243 ARG A O 1
ATOM 1842 N N . ALA A 1 244 ? -8.442 -1.733 15.568 1.00 91.75 244 ALA A N 1
ATOM 1843 C CA . ALA A 1 244 ? -9.317 -2.577 16.385 1.00 91.75 244 ALA A CA 1
ATOM 1844 C C . ALA A 1 244 ? -9.955 -3.701 15.555 1.00 91.75 244 ALA A C 1
ATOM 1846 O O . ALA A 1 244 ? -9.783 -4.876 15.876 1.00 91.75 244 ALA A O 1
ATOM 1847 N N . ALA A 1 245 ? -10.546 -3.369 14.403 1.00 89.62 245 ALA A N 1
ATOM 1848 C CA . ALA A 1 245 ? -11.139 -4.352 13.497 1.00 89.62 245 ALA A CA 1
ATOM 1849 C C . ALA A 1 245 ? -10.113 -5.394 13.024 1.00 89.62 245 ALA A C 1
ATOM 1851 O O . ALA A 1 245 ? -10.413 -6.582 12.892 1.00 89.62 245 ALA A O 1
ATOM 1852 N N . LYS A 1 246 ? -8.871 -4.971 12.756 1.00 87.19 246 LYS A N 1
ATOM 1853 C CA . LYS A 1 246 ? -7.796 -5.881 12.341 1.00 87.19 246 LYS A CA 1
ATOM 1854 C C . LYS A 1 246 ? -7.337 -6.793 13.482 1.00 87.19 246 LYS A C 1
ATOM 1856 O O . LYS A 1 246 ? -7.088 -7.970 13.221 1.00 87.19 246 LYS A O 1
ATOM 1861 N N . VAL A 1 247 ? -7.256 -6.277 14.710 1.00 89.06 247 VAL A N 1
ATOM 1862 C CA . VAL A 1 247 ? -6.969 -7.066 15.921 1.00 89.06 247 VAL A CA 1
ATOM 1863 C C . VAL A 1 247 ? -8.063 -8.114 16.132 1.00 89.06 247 VAL A C 1
ATOM 1865 O O . VAL A 1 247 ? -7.749 -9.300 16.212 1.00 89.06 247 VAL A O 1
ATOM 1868 N N . GLN A 1 248 ? -9.337 -7.712 16.134 1.00 88.12 248 GLN A N 1
ATOM 1869 C CA . GLN A 1 248 ? -10.463 -8.629 16.329 1.00 88.12 248 GLN A CA 1
ATOM 1870 C C . GLN A 1 248 ? -10.527 -9.719 15.251 1.00 88.12 248 GLN A C 1
ATOM 1872 O O . GLN A 1 248 ? -10.631 -10.898 15.581 1.00 88.12 248 GLN A O 1
ATOM 1877 N N . ARG A 1 249 ? -10.379 -9.370 13.961 1.00 84.62 249 ARG A N 1
ATOM 1878 C CA . ARG A 1 249 ? -10.341 -10.369 12.871 1.00 84.62 249 ARG A CA 1
ATOM 1879 C C . ARG A 1 249 ? -9.240 -11.408 13.074 1.00 84.62 249 ARG A C 1
ATOM 1881 O O . ARG A 1 249 ? -9.422 -12.583 12.762 1.00 84.62 249 ARG A O 1
ATOM 1888 N N . ARG A 1 250 ? -8.089 -10.991 13.601 1.00 81.56 250 ARG A N 1
ATOM 1889 C CA . ARG A 1 250 ? -6.983 -11.907 13.886 1.00 81.56 250 ARG A CA 1
ATOM 1890 C C . ARG A 1 250 ? -7.250 -12.771 15.115 1.00 81.56 250 ARG A C 1
ATOM 1892 O O . ARG A 1 250 ? -6.922 -13.954 15.084 1.00 81.56 250 ARG A O 1
ATOM 1899 N N . ALA A 1 251 ? -7.880 -12.212 16.147 1.00 83.75 251 ALA A N 1
ATOM 1900 C CA . ALA A 1 251 ? -8.350 -12.965 17.305 1.00 83.75 251 ALA A CA 1
ATOM 1901 C C . ALA A 1 251 ? -9.361 -14.050 16.886 1.00 83.75 251 ALA A C 1
ATOM 1903 O O . ALA A 1 251 ? -9.217 -15.209 17.282 1.00 83.75 251 ALA A O 1
ATOM 1904 N N . ALA A 1 252 ? -10.300 -13.717 15.995 1.00 81.88 252 ALA A N 1
ATOM 1905 C CA . ALA A 1 252 ? -11.269 -14.662 15.440 1.00 81.88 252 ALA A CA 1
ATOM 1906 C C . ALA A 1 252 ? -10.587 -15.819 14.692 1.00 81.88 252 ALA A C 1
ATOM 1908 O O . ALA A 1 252 ? -10.936 -16.980 14.900 1.00 81.88 252 ALA A O 1
ATOM 1909 N N . GLY A 1 253 ? -9.528 -15.538 13.922 1.00 70.50 253 GLY A N 1
ATOM 1910 C CA . GLY A 1 253 ? -8.698 -16.573 13.288 1.00 70.50 253 GLY A CA 1
ATOM 1911 C C . GLY A 1 253 ? -8.018 -17.536 14.277 1.00 70.50 253 GLY A C 1
ATOM 1912 O O . GLY A 1 253 ? -7.643 -18.643 13.902 1.00 70.50 253 GLY A O 1
ATOM 1913 N N . TRP A 1 254 ? -7.878 -17.141 15.545 1.00 70.94 254 TRP A N 1
ATOM 1914 C CA . TRP A 1 254 ? -7.367 -17.973 16.644 1.00 70.94 254 TRP A CA 1
ATOM 1915 C C . TRP A 1 254 ? -8.504 -18.610 17.466 1.00 70.94 254 TRP A C 1
ATOM 1917 O O . TRP A 1 254 ? -8.271 -19.210 18.517 1.00 70.94 254 TRP A O 1
ATOM 1927 N N . GLY A 1 255 ? -9.744 -18.489 16.989 1.00 76.94 255 GLY A N 1
ATOM 1928 C CA . GLY A 1 255 ? -10.946 -19.002 17.632 1.00 76.94 255 GLY A CA 1
ATOM 1929 C C . GLY A 1 255 ? -11.488 -18.115 18.751 1.00 76.94 255 GLY A C 1
ATOM 1930 O O . GLY A 1 255 ? -12.316 -18.594 19.521 1.00 76.94 255 GLY A O 1
ATOM 1931 N N . PHE A 1 256 ? -11.034 -16.864 18.874 1.00 79.81 256 PHE A N 1
ATOM 1932 C CA . PHE A 1 256 ? -11.594 -15.878 19.800 1.00 79.81 256 PHE A CA 1
ATOM 1933 C C . PHE A 1 256 ? -12.621 -15.013 19.069 1.00 79.81 256 PHE A C 1
ATOM 1935 O O . PHE A 1 256 ? -12.295 -13.961 18.530 1.00 79.81 256 PHE A O 1
ATOM 1942 N N . GLU A 1 257 ? -13.866 -15.483 19.041 1.00 82.19 257 GLU A N 1
ATOM 1943 C CA . GLU A 1 257 ? -14.982 -14.782 18.407 1.00 82.19 257 GLU A CA 1
ATOM 1944 C C . GLU A 1 257 ? -16.241 -14.867 19.276 1.00 82.19 257 GLU A C 1
ATOM 1946 O O . GLU A 1 257 ? -16.461 -15.836 20.018 1.00 82.19 257 GLU A O 1
ATOM 1951 N N . TRP A 1 258 ? -17.090 -13.845 19.181 1.00 84.38 258 TRP A N 1
ATOM 1952 C CA . TRP A 1 258 ? -18.390 -13.838 19.831 1.00 84.38 258 TRP A CA 1
ATOM 1953 C C . TRP A 1 258 ? -19.305 -14.893 19.213 1.00 84.38 258 TRP A C 1
ATOM 1955 O O . TRP A 1 258 ? -19.596 -14.890 18.023 1.00 84.38 258 TRP A O 1
ATOM 1965 N N . ARG A 1 259 ? -19.855 -15.776 20.048 1.00 83.38 259 ARG A N 1
ATOM 1966 C CA . ARG A 1 259 ? -20.755 -16.849 19.584 1.00 83.38 259 ARG A CA 1
ATOM 1967 C C . ARG A 1 259 ? -22.109 -16.349 19.081 1.00 83.38 259 ARG A C 1
ATOM 1969 O O . ARG A 1 259 ? -22.870 -17.127 18.511 1.00 83.38 259 ARG A O 1
ATOM 1976 N N . SER A 1 260 ? -22.466 -15.104 19.393 1.00 89.44 260 SER A N 1
ATOM 1977 C CA . SER A 1 260 ? -23.753 -14.519 19.026 1.00 89.44 260 SER A CA 1
ATOM 1978 C C . SER A 1 260 ? -23.742 -12.997 19.175 1.00 89.44 260 SER A C 1
ATOM 1980 O O . SER A 1 260 ? -23.069 -12.471 20.063 1.00 89.44 260 SER A O 1
ATOM 1982 N N . VAL A 1 261 ? -24.569 -12.313 18.378 1.00 91.38 261 VAL A N 1
ATOM 1983 C CA . VAL A 1 261 ? -24.786 -10.858 18.470 1.00 91.38 261 VAL A CA 1
ATOM 1984 C C . VAL A 1 261 ? -25.205 -10.413 19.882 1.00 91.38 261 VAL A C 1
ATOM 1986 O O . VAL A 1 261 ? -24.621 -9.458 20.383 1.00 91.38 261 VAL A O 1
ATOM 1989 N N . PRO A 1 262 ? -26.132 -11.094 20.594 1.00 94.56 262 PRO A N 1
ATOM 1990 C CA . PRO A 1 262 ? -26.444 -10.736 21.979 1.00 94.56 262 PRO A CA 1
ATOM 1991 C C . PRO A 1 262 ? -25.247 -10.803 22.934 1.00 94.56 262 PRO A C 1
ATOM 1993 O O . PRO A 1 262 ? -25.221 -10.053 23.902 1.00 94.56 262 PRO A O 1
ATOM 1996 N N . GLY A 1 263 ? -24.276 -11.686 22.675 1.00 91.06 263 GLY A N 1
ATOM 1997 C CA . GLY A 1 263 ? -23.045 -11.773 23.462 1.00 91.06 263 GLY A CA 1
ATOM 1998 C C . GLY A 1 263 ? -22.148 -10.553 23.261 1.00 91.06 263 GLY A C 1
ATOM 1999 O O . GLY A 1 263 ? -21.725 -9.962 24.245 1.00 91.06 263 GLY A O 1
ATOM 2000 N N . ALA A 1 264 ? -21.945 -10.138 22.007 1.00 92.12 264 ALA A N 1
ATOM 2001 C CA . ALA A 1 264 ? -21.184 -8.931 21.675 1.00 92.12 264 ALA A CA 1
ATOM 2002 C C . ALA A 1 264 ? -21.842 -7.659 22.244 1.00 92.12 264 ALA A C 1
ATOM 2004 O O . ALA A 1 264 ? -21.181 -6.836 22.863 1.00 92.12 264 ALA A O 1
ATOM 2005 N N . ILE A 1 265 ? -23.171 -7.538 22.124 1.00 96.00 265 ILE A N 1
ATOM 2006 C CA . ILE A 1 265 ? -23.931 -6.428 22.729 1.00 96.00 265 ILE A CA 1
ATOM 2007 C C . ILE A 1 265 ? -23.871 -6.461 24.264 1.00 96.00 265 ILE A C 1
ATOM 2009 O O . ILE A 1 265 ? -23.965 -5.416 24.900 1.00 96.00 265 ILE A O 1
ATOM 2013 N N . GLY A 1 266 ? -23.760 -7.649 24.864 1.00 95.56 266 GLY A N 1
ATOM 2014 C CA . GLY A 1 266 ? -23.546 -7.805 26.300 1.00 95.56 266 GLY A CA 1
ATOM 2015 C C . GLY A 1 266 ? -22.214 -7.206 26.741 1.00 95.56 266 GLY A C 1
ATOM 2016 O O . GLY A 1 266 ? -22.223 -6.384 27.644 1.00 95.56 266 GLY A O 1
ATOM 2017 N N . ALA A 1 267 ? -21.126 -7.551 26.048 1.00 92.75 267 ALA A N 1
ATOM 2018 C CA . ALA A 1 267 ? -19.797 -7.001 26.314 1.00 92.75 267 ALA A CA 1
ATOM 2019 C C . ALA A 1 267 ? -19.768 -5.475 26.149 1.00 92.75 267 ALA A C 1
ATOM 2021 O O . ALA A 1 267 ? -19.347 -4.778 27.052 1.00 92.75 267 ALA A O 1
ATOM 2022 N N . LEU A 1 268 ? -20.349 -4.929 25.073 1.00 96.62 268 LEU A N 1
ATOM 2023 C CA . LEU A 1 268 ? -20.437 -3.471 24.910 1.00 96.62 268 LEU A CA 1
ATOM 2024 C C . LEU A 1 268 ? -21.151 -2.773 26.082 1.00 96.62 268 LEU A C 1
ATOM 2026 O O . LEU A 1 268 ? -20.815 -1.646 26.425 1.00 96.62 268 LEU A O 1
ATOM 2030 N N . ARG A 1 269 ? -22.170 -3.406 26.675 1.00 97.75 269 ARG A N 1
ATOM 2031 C CA . ARG A 1 269 ? -22.846 -2.845 27.854 1.00 97.75 269 ARG A CA 1
ATOM 2032 C C . ARG A 1 269 ? -21.981 -2.927 29.105 1.00 97.75 269 ARG A C 1
ATOM 2034 O O . ARG A 1 269 ? -22.049 -2.006 29.897 1.00 97.75 269 ARG A O 1
ATOM 2041 N N . GLU A 1 270 ? -21.208 -3.996 29.251 1.00 96.81 270 GLU A N 1
ATOM 2042 C CA . GLU A 1 270 ? -20.239 -4.158 30.337 1.00 96.81 270 GLU A CA 1
ATOM 2043 C C . GLU A 1 270 ? -19.201 -3.029 30.298 1.00 96.81 270 GLU A C 1
ATOM 2045 O O . GLU A 1 270 ? -19.114 -2.290 31.268 1.00 96.81 270 GLU A O 1
ATOM 2050 N N . GLU A 1 271 ? -18.568 -2.771 29.147 1.00 97.75 271 GLU A N 1
ATOM 2051 C CA . GLU A 1 271 ? -17.598 -1.663 29.016 1.00 97.75 271 GLU A CA 1
ATOM 2052 C C . GLU A 1 271 ? -18.238 -0.280 29.268 1.00 97.75 271 GLU A C 1
ATOM 2054 O O . GLU A 1 271 ? -17.612 0.642 29.784 1.00 97.75 271 GLU A O 1
ATOM 2059 N N . LEU A 1 272 ? -19.514 -0.099 28.895 1.00 98.12 272 LEU A N 1
ATOM 2060 C CA . LEU A 1 272 ? -20.248 1.139 29.193 1.00 98.12 272 LEU A CA 1
ATOM 2061 C C . LEU A 1 272 ? -20.516 1.301 30.693 1.00 98.12 272 LEU A C 1
ATOM 2063 O O . LEU A 1 272 ? -20.429 2.421 31.194 1.00 98.12 272 LEU A O 1
ATOM 2067 N N . ASP A 1 273 ? -20.850 0.212 31.386 1.00 98.06 273 ASP A N 1
ATOM 2068 C CA . ASP A 1 273 ? -21.039 0.213 32.835 1.00 98.06 273 ASP A CA 1
ATOM 2069 C C . ASP A 1 273 ? -19.690 0.505 33.541 1.00 98.06 273 ASP A C 1
ATOM 2071 O O . ASP A 1 273 ? -19.653 1.333 34.451 1.00 98.06 273 ASP A O 1
ATOM 2075 N N . GLU A 1 274 ? -18.572 -0.074 33.080 1.00 97.06 274 GLU A N 1
ATOM 2076 C CA . GLU A 1 274 ? -17.217 0.197 33.604 1.00 97.06 274 GLU A CA 1
ATOM 2077 C C . GLU A 1 274 ? -16.804 1.666 33.393 1.00 97.06 274 GLU A C 1
ATOM 2079 O O . GLU A 1 274 ? -16.349 2.333 34.329 1.00 97.06 274 GLU A O 1
ATOM 2084 N N . LEU A 1 275 ? -17.102 2.239 32.221 1.00 97.75 275 LEU A N 1
ATOM 2085 C CA . LEU A 1 275 ? -16.909 3.668 31.957 1.00 97.75 275 LEU A CA 1
ATOM 2086 C C . LEU A 1 275 ? -17.725 4.572 32.899 1.00 97.75 275 LEU A C 1
ATOM 2088 O O . LEU A 1 275 ? -17.254 5.646 33.282 1.00 97.75 275 LEU A O 1
ATOM 2092 N N . GLU A 1 276 ? -18.949 4.179 33.269 1.00 97.38 276 GLU A N 1
ATOM 2093 C CA . GLU A 1 276 ? -19.764 4.922 34.241 1.00 97.38 276 GLU A CA 1
ATOM 2094 C C . GLU A 1 276 ? -19.200 4.836 35.671 1.00 97.38 276 GLU A C 1
ATOM 2096 O O . GLU A 1 276 ? -19.367 5.776 36.457 1.00 97.38 276 GLU A O 1
ATOM 2101 N N . GLU A 1 277 ? -18.526 3.735 36.010 1.00 97.44 277 GLU A N 1
ATOM 2102 C CA . GLU A 1 277 ? -17.897 3.505 37.315 1.00 97.44 277 GLU A CA 1
ATOM 2103 C C . GLU A 1 277 ? -16.494 4.129 37.441 1.00 97.44 277 GLU A C 1
ATOM 2105 O O . GLU A 1 277 ? -16.003 4.297 38.566 1.00 97.44 277 GLU A O 1
ATOM 2110 N N . ALA A 1 278 ? -15.879 4.532 36.324 1.00 97.06 278 ALA A N 1
ATOM 2111 C CA . ALA A 1 278 ? -14.531 5.085 36.274 1.00 97.06 278 ALA A CA 1
ATOM 2112 C C . ALA A 1 278 ? -14.335 6.279 37.228 1.00 97.06 278 ALA A C 1
ATOM 2114 O O . ALA A 1 278 ? -15.083 7.263 37.244 1.00 97.06 278 ALA A O 1
ATOM 2115 N N . THR A 1 279 ? -13.268 6.225 38.028 1.00 96.94 279 THR A N 1
ATOM 2116 C CA . THR A 1 279 ? -13.060 7.175 39.143 1.00 96.94 279 THR A CA 1
ATOM 2117 C C . THR A 1 279 ? -12.015 8.250 38.864 1.00 96.94 279 THR A C 1
ATOM 2119 O O . THR A 1 279 ? -11.845 9.185 39.657 1.00 96.94 279 THR A O 1
ATOM 2122 N N . SER A 1 280 ? -11.306 8.147 37.739 1.00 97.44 280 SER A N 1
ATOM 2123 C CA . SER A 1 280 ? -10.275 9.100 37.337 1.00 97.44 280 SER A CA 1
ATOM 2124 C C . SER A 1 280 ? -10.259 9.320 35.821 1.00 97.44 280 SER A C 1
ATOM 2126 O O . SER A 1 280 ? -10.801 8.506 35.082 1.00 97.44 280 SER A O 1
ATOM 2128 N N . PRO A 1 281 ? -9.632 10.401 35.326 1.00 95.69 281 PRO A N 1
ATOM 2129 C CA . PRO A 1 281 ? -9.509 10.625 33.887 1.00 95.69 281 PRO A CA 1
ATOM 2130 C C . PRO A 1 281 ? -8.716 9.544 33.142 1.00 95.69 281 PRO A C 1
ATOM 2132 O O . PRO A 1 281 ? -9.051 9.252 32.006 1.00 95.69 281 PRO A O 1
ATOM 2135 N N . GLU A 1 282 ? -7.678 8.973 33.762 1.00 94.75 282 GLU A N 1
ATOM 2136 C CA . GLU A 1 282 ? -6.859 7.905 33.158 1.00 94.75 282 GLU A CA 1
ATOM 2137 C C . GLU A 1 282 ? -7.654 6.598 33.049 1.00 94.75 282 GLU A C 1
ATOM 2139 O O . GLU A 1 282 ? -7.617 5.930 32.023 1.00 94.75 282 GLU A O 1
ATOM 2144 N N . ASP A 1 283 ? -8.424 6.298 34.093 1.00 94.44 283 ASP A N 1
ATOM 2145 C CA . ASP A 1 283 ? -9.370 5.180 34.158 1.00 94.44 283 ASP A CA 1
ATOM 2146 C C . ASP A 1 283 ? -10.432 5.328 33.056 1.00 94.44 283 ASP A C 1
ATOM 2148 O O . ASP A 1 283 ? -10.533 4.498 32.162 1.00 94.44 283 ASP A O 1
ATOM 2152 N N . ALA A 1 284 ? -11.104 6.484 33.005 1.00 96.00 284 ALA A N 1
ATOM 2153 C CA . ALA A 1 284 ? -12.102 6.783 31.981 1.00 96.00 284 ALA A CA 1
ATOM 2154 C C . ALA A 1 284 ? -11.532 6.772 30.550 1.00 96.00 284 ALA A C 1
ATOM 2156 O O . ALA A 1 284 ? -12.252 6.447 29.611 1.00 96.00 284 ALA A O 1
ATOM 2157 N N . GLU A 1 285 ? -10.263 7.143 30.350 1.00 96.62 285 GLU A N 1
ATOM 2158 C CA . GLU A 1 285 ? -9.606 7.040 29.041 1.00 96.62 285 GLU A CA 1
ATOM 2159 C C . GLU A 1 285 ? -9.445 5.576 28.604 1.00 96.62 285 GLU A C 1
ATOM 2161 O O . GLU A 1 285 ? -9.712 5.268 27.440 1.00 96.62 285 GLU A O 1
ATOM 2166 N N . GLY A 1 286 ? -9.064 4.689 29.531 1.00 95.06 286 GLY A N 1
ATOM 2167 C CA . GLY A 1 286 ? -9.023 3.242 29.312 1.00 95.06 286 GLY A CA 1
ATOM 2168 C C . GLY A 1 286 ? -10.391 2.692 28.916 1.00 95.06 286 GLY A C 1
ATOM 2169 O O . GLY A 1 286 ? -10.530 2.142 27.824 1.00 95.06 286 GLY A O 1
ATOM 2170 N N . GLU A 1 287 ? -11.411 2.977 29.727 1.00 97.56 287 GLU A N 1
ATOM 2171 C CA . GLU A 1 287 ? -12.774 2.482 29.503 1.00 97.56 287 GLU A CA 1
ATOM 2172 C C . GLU A 1 287 ? -13.404 3.026 28.208 1.00 97.56 287 GLU A C 1
ATOM 2174 O O . GLU A 1 287 ? -14.089 2.314 27.474 1.00 97.56 287 GLU A O 1
ATOM 2179 N N . VAL A 1 288 ? -13.127 4.284 27.831 1.00 97.44 288 VAL A N 1
ATOM 2180 C CA . VAL A 1 288 ? -13.522 4.802 26.505 1.00 97.44 288 VAL A CA 1
ATOM 2181 C C . VAL A 1 288 ? -12.867 3.989 25.387 1.00 97.44 288 VAL A C 1
ATOM 2183 O O . VAL A 1 288 ? -13.503 3.729 24.361 1.00 97.44 288 VAL A O 1
ATOM 2186 N N . GLY A 1 289 ? -11.603 3.602 25.558 1.00 96.00 289 GLY A N 1
ATOM 2187 C CA . GLY A 1 289 ? -10.896 2.725 24.632 1.00 96.00 289 GLY A CA 1
ATOM 2188 C C . GLY A 1 289 ? -11.600 1.381 24.457 1.00 96.00 289 GLY A C 1
ATOM 2189 O O . GLY A 1 289 ? -11.815 0.960 23.315 1.00 96.00 289 GLY A O 1
ATOM 2190 N N . ASP A 1 290 ? -12.018 0.759 25.556 1.00 96.25 290 ASP A N 1
ATOM 2191 C CA . ASP A 1 290 ? -12.674 -0.549 25.552 1.00 96.25 290 ASP A CA 1
ATOM 2192 C C . ASP A 1 290 ? -14.100 -0.481 24.987 1.00 96.25 290 ASP A C 1
ATOM 2194 O O . ASP A 1 290 ? -14.452 -1.280 24.114 1.00 96.25 290 ASP A O 1
ATOM 2198 N N . VAL A 1 291 ? -14.869 0.570 25.295 1.00 97.25 291 VAL A N 1
ATOM 2199 C CA . VAL A 1 291 ? -16.162 0.851 24.639 1.00 97.25 291 VAL A CA 1
ATOM 2200 C C . VAL A 1 291 ? -16.001 0.999 23.121 1.00 97.25 291 VAL A C 1
ATOM 2202 O O . VAL A 1 291 ? -16.773 0.426 22.339 1.00 97.25 291 VAL A O 1
ATOM 2205 N N . LEU A 1 292 ? -15.002 1.765 22.669 1.00 96.44 292 LEU A N 1
ATOM 2206 C CA . LEU A 1 292 ? -14.725 1.932 21.241 1.00 96.44 292 LEU A CA 1
ATOM 2207 C C . LEU A 1 292 ? -14.303 0.607 20.599 1.00 96.44 292 LEU A C 1
ATOM 2209 O O . LEU A 1 292 ? -14.729 0.317 19.481 1.00 96.44 292 LEU A O 1
ATOM 2213 N N . PHE A 1 293 ? -13.503 -0.203 21.294 1.00 94.94 293 PHE A N 1
ATOM 2214 C CA . PHE A 1 293 ? -13.087 -1.516 20.816 1.00 94.94 293 PHE A CA 1
ATOM 2215 C C . PHE A 1 293 ? -14.263 -2.494 20.725 1.00 94.94 293 PHE A C 1
ATOM 2217 O O . PHE A 1 293 ? -14.366 -3.195 19.725 1.00 94.94 293 PHE A O 1
ATOM 2224 N N . ALA A 1 294 ? -15.167 -2.520 21.706 1.00 93.62 294 ALA A N 1
ATOM 2225 C CA . ALA A 1 294 ? -16.351 -3.381 21.723 1.00 93.62 294 ALA A CA 1
ATOM 2226 C C . ALA A 1 294 ? -17.421 -2.978 20.690 1.00 93.62 294 ALA A C 1
ATOM 2228 O O . ALA A 1 294 ? -18.267 -3.796 20.324 1.00 93.62 294 ALA A O 1
ATOM 2229 N N . THR A 1 295 ? -17.399 -1.725 20.222 1.00 93.62 295 THR A N 1
ATOM 2230 C CA . THR A 1 295 ? -18.324 -1.210 19.195 1.00 93.62 295 THR A CA 1
ATOM 2231 C C . THR A 1 295 ? -17.962 -1.663 17.773 1.00 93.62 295 THR A C 1
ATOM 2233 O O . THR A 1 295 ? -18.853 -1.766 16.927 1.00 93.62 295 THR A O 1
ATOM 2236 N N . VAL A 1 296 ? -16.669 -1.881 17.499 1.00 91.19 296 VAL A N 1
ATOM 2237 C CA . VAL A 1 296 ? -16.129 -2.324 16.195 1.00 91.19 296 VAL A CA 1
ATOM 2238 C C . VAL A 1 296 ? -16.469 -3.784 15.929 1.00 91.19 296 VAL A C 1
ATOM 2240 O O . VAL A 1 296 ? -16.815 -4.083 14.762 1.00 91.19 296 VAL A O 1
#

Mean predicted aligned error: 15.88 Å

Secondary structure (DSSP, 8-state):
--------------------------------------------------PPPPP------------TTSSS--S--TT--GGGSS-GGGGSPPS--SSTTTTHHHHHHHHHHHHHHSTTS-HHHHH--HHHHHHHHHHHHHHHHHHHHTT-HHHHHHHHHHHHHHHHHHHHHHHHTTS--HHHHHHHHHHHHHHH-HHHHSS---SSHHHHHHHHHHHHHHHTTS-SSSSTT--TTS-HHHHHHHHHHHHHHTT---SSHHHHHHHHHHHHHHHHH--SHHHHHHHHHHHHHHH-

Nearest PDB structures (foldseek):
  3cra-assembly1_A  TM=8.109E-01  e=6.348E-10  Escherichia coli K-12
  3cra-assembly1_B  TM=5.342E-01  e=1.507E-07  Escherichia coli K-12
  2yxh-assembly1_B  TM=8.174E-01  e=2.089E-03  Thermotoga maritima MSB8

Sequence (296 aa):
MARDPSGERADHAVRPGEGPGAEAGAGERIQRLGPAAGSGGSDRRGSELRPVRPHHPPGGADHQHGSERDRLTGVGFAHLPAVMIGDPADHVPAGPVPSSRGGTRLLDLVKVQARLREPDGCPWDREQTHRTLARHLLEETHELLEAIDADDDAAVRDELGDLLLQVTFHAQIAADEGRWDIDDVAEGLIRKLIHRHPHVFGDVDVAGSDEVLVNWEKLKAEEDGGRKGVDDGIPETLPALARAAKVQRRAAGWGFEWRSVPGAIGALREELDELEEATSPEDAEGEVGDVLFATV